Protein AF-A0A238YPR1-F1 (afdb_monomer_lite)

pLDDT: mean 79.95, std 18.44, range [33.5, 98.25]

Sequence (341 aa):
MYNPSQTYTRNIECIMKKVMHILPIILCILCIACKETTSKVIEKKESTRATALDSMDLAHSKSVWRAGDNITNAYVYDSLLYLDANIKKDHRIYGYAQPDTLSKRLFLLSVFTNDVQNNPFNLDLGAYYELEENTQLRIKYQNHNEHFVETIATDSLGEKTTLYFEKKWVDLEDQNNSLDDELREFGRIEKVEDGSYPFFIVTAKFISSKANVHFNLNIEAIPMNIEELNSLVGDYATIYYTSTLENNLQDLHVSGTSLFGTHTPAYDENWLQITGVLQGAATITSGDIPSTISIVSEDGTTLNFKLFIDEDTVKANGKTVNAFYNINAVNTITNIVPVAK

Radius of gyration: 36.43 Å; chains: 1; bounding box: 59×46×151 Å

Structure (mmCIF, N/CA/C/O backbone):
data_AF-A0A238YPR1-F1
#
_entry.id   AF-A0A238YPR1-F1
#
loop_
_atom_site.group_PDB
_atom_site.id
_atom_site.type_symbol
_atom_site.label_atom_id
_atom_site.label_alt_id
_atom_site.label_comp_id
_atom_site.label_asym_id
_atom_site.label_entity_id
_atom_site.label_seq_id
_atom_site.pdbx_PDB_ins_code
_atom_site.Cartn_x
_atom_site.Cartn_y
_atom_site.Cartn_z
_atom_site.occupancy
_atom_site.B_iso_or_equiv
_atom_site.auth_seq_id
_atom_site.auth_comp_id
_atom_site.auth_asym_id
_atom_site.auth_atom_id
_atom_site.pdbx_PDB_model_num
ATOM 1 N N . MET A 1 1 ? 21.760 -26.788 -116.135 1.00 40.03 1 MET A N 1
ATOM 2 C CA . MET A 1 1 ? 20.966 -26.519 -114.918 1.00 40.03 1 MET A CA 1
ATOM 3 C C . MET A 1 1 ? 21.897 -26.663 -113.728 1.00 40.03 1 MET A C 1
ATOM 5 O O . MET A 1 1 ? 22.320 -27.770 -113.438 1.00 40.03 1 MET A O 1
ATOM 9 N N . TYR A 1 2 ? 22.317 -25.541 -113.148 1.00 33.50 2 TYR A N 1
ATOM 10 C CA . TYR A 1 2 ? 23.316 -25.454 -112.079 1.00 33.50 2 TYR A CA 1
ATOM 11 C C . TYR A 1 2 ? 22.700 -24.579 -110.985 1.00 33.50 2 TYR A C 1
ATOM 13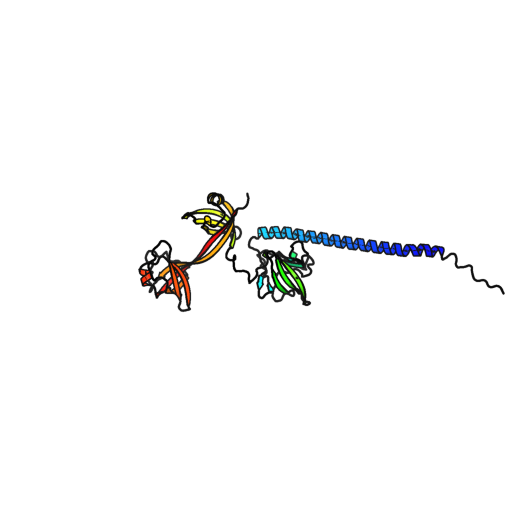 O O . TYR A 1 2 ? 22.208 -23.496 -111.295 1.00 33.50 2 TYR A O 1
ATOM 21 N N . ASN A 1 3 ? 22.635 -25.081 -109.754 1.00 41.00 3 ASN A N 1
ATOM 22 C CA . ASN A 1 3 ? 21.931 -24.442 -108.643 1.00 41.00 3 ASN A CA 1
ATOM 23 C C . ASN A 1 3 ? 22.939 -23.691 -107.750 1.00 41.00 3 ASN A C 1
ATOM 25 O O . ASN A 1 3 ? 23.813 -24.353 -107.187 1.00 41.00 3 ASN A O 1
ATOM 29 N N . PRO A 1 4 ? 22.869 -22.352 -107.604 1.00 45.69 4 PRO A N 1
ATOM 30 C CA . PRO A 1 4 ? 23.744 -21.611 -106.713 1.00 45.69 4 PRO A CA 1
ATOM 31 C C . PRO A 1 4 ? 22.958 -21.115 -105.495 1.00 45.69 4 PRO A C 1
ATOM 33 O O . PRO A 1 4 ? 22.329 -20.062 -105.524 1.00 45.69 4 PRO A O 1
ATOM 36 N N . SER A 1 5 ? 23.034 -21.840 -104.386 1.00 46.38 5 SER A N 1
ATOM 37 C CA . SER A 1 5 ? 22.690 -21.274 -103.082 1.00 46.38 5 SER A CA 1
ATOM 38 C C . SER A 1 5 ? 23.450 -22.018 -101.994 1.00 46.38 5 SER A C 1
ATOM 40 O O . SER A 1 5 ? 22.985 -23.062 -101.554 1.00 46.38 5 SER A O 1
ATOM 42 N N . GLN A 1 6 ? 24.623 -21.514 -101.596 1.00 47.75 6 GLN A N 1
ATOM 43 C CA . GLN A 1 6 ? 25.216 -21.733 -100.265 1.00 47.75 6 GLN A CA 1
ATOM 44 C C . GLN A 1 6 ? 26.591 -21.051 -100.164 1.00 47.75 6 GLN A C 1
ATOM 46 O O . GLN A 1 6 ? 27.623 -21.705 -100.206 1.00 47.75 6 GLN A O 1
ATOM 51 N N . THR A 1 7 ? 26.629 -19.726 -100.007 1.00 45.91 7 THR A N 1
ATOM 52 C CA . THR A 1 7 ? 27.862 -19.020 -99.586 1.00 45.91 7 THR A CA 1
ATOM 53 C C . THR A 1 7 ? 27.559 -17.667 -98.932 1.00 45.91 7 THR A C 1
ATOM 55 O O . THR A 1 7 ? 28.237 -16.677 -99.179 1.00 45.91 7 THR A O 1
ATOM 58 N N . TYR A 1 8 ? 26.543 -17.593 -98.063 1.00 46.56 8 TYR A N 1
ATOM 59 C CA . TYR A 1 8 ? 26.304 -16.370 -97.279 1.00 46.56 8 TYR A CA 1
ATOM 60 C C . TYR A 1 8 ? 25.793 -16.637 -95.857 1.00 46.56 8 TYR A C 1
ATOM 62 O O . TYR A 1 8 ? 24.909 -15.958 -95.358 1.00 46.56 8 TYR A O 1
ATOM 70 N N . THR A 1 9 ? 26.348 -17.638 -95.177 1.00 46.66 9 THR A N 1
ATOM 71 C CA . THR A 1 9 ? 25.986 -17.956 -93.780 1.00 46.66 9 THR A CA 1
ATOM 72 C C . THR A 1 9 ? 27.181 -18.494 -92.995 1.00 46.66 9 THR A C 1
ATOM 74 O O . THR A 1 9 ? 27.068 -19.452 -92.245 1.00 46.66 9 THR A O 1
ATOM 77 N N . ARG A 1 10 ? 28.372 -17.900 -93.161 1.00 45.78 10 ARG A N 1
ATOM 78 C CA . ARG A 1 10 ? 29.539 -18.274 -92.333 1.00 45.78 10 ARG A CA 1
ATOM 79 C C . ARG A 1 10 ? 30.247 -17.141 -91.596 1.00 45.78 10 ARG A C 1
ATOM 81 O O . ARG A 1 10 ? 31.144 -17.429 -90.817 1.00 45.78 10 ARG A O 1
ATOM 88 N N . ASN A 1 11 ? 29.807 -15.888 -91.747 1.00 47.53 11 ASN A N 1
ATOM 89 C CA . ASN A 1 11 ? 30.415 -14.750 -91.038 1.00 47.53 11 ASN A CA 1
ATOM 90 C C . ASN A 1 11 ? 29.531 -14.089 -89.965 1.00 47.53 11 ASN A C 1
ATOM 92 O O . ASN A 1 11 ? 30.044 -13.291 -89.189 1.00 47.53 11 ASN A O 1
ATOM 96 N N . ILE A 1 12 ? 28.247 -14.448 -89.839 1.00 47.47 12 ILE A N 1
ATOM 97 C CA . ILE A 1 12 ? 27.377 -13.917 -88.764 1.00 47.47 12 ILE A CA 1
ATOM 98 C C . ILE A 1 12 ? 27.426 -14.804 -87.502 1.00 47.47 12 ILE A C 1
ATOM 100 O O . ILE A 1 12 ? 27.311 -14.307 -86.381 1.00 47.47 12 ILE A O 1
ATOM 104 N N . GLU A 1 13 ? 27.732 -16.098 -87.642 1.00 42.66 13 GLU A N 1
ATOM 105 C CA . GLU A 1 13 ? 27.811 -17.028 -86.502 1.00 42.66 13 GLU A CA 1
ATOM 106 C C . GLU A 1 13 ? 29.020 -16.803 -85.577 1.00 42.66 13 GLU A C 1
ATOM 108 O O . GLU A 1 13 ? 28.998 -17.236 -84.424 1.00 42.66 13 GLU A O 1
ATOM 113 N N . CYS A 1 14 ? 30.061 -16.095 -86.029 1.00 45.41 14 CYS A N 1
ATOM 114 C CA . CYS A 1 14 ? 31.253 -15.845 -85.210 1.00 45.41 14 CYS A CA 1
ATOM 115 C C . CYS A 1 14 ? 31.094 -14.626 -84.277 1.00 45.41 14 CYS A C 1
ATOM 117 O O . CYS A 1 14 ? 31.658 -14.600 -83.183 1.00 45.41 14 CYS A O 1
ATOM 119 N N . ILE A 1 15 ? 30.272 -13.638 -84.655 1.00 47.00 15 ILE A N 1
ATOM 120 C CA . ILE A 1 15 ? 30.056 -12.420 -83.854 1.00 47.00 15 ILE A CA 1
ATOM 121 C C . ILE A 1 15 ? 28.902 -12.613 -82.855 1.00 47.00 15 ILE A C 1
ATOM 123 O O . ILE A 1 15 ? 29.007 -12.183 -81.705 1.00 47.00 15 ILE A O 1
ATOM 127 N N . MET A 1 16 ? 27.851 -13.360 -83.214 1.00 42.88 16 MET A N 1
ATOM 128 C CA . MET A 1 16 ? 26.736 -13.634 -82.293 1.00 42.88 16 MET A CA 1
ATOM 129 C C . MET A 1 16 ? 27.094 -14.583 -81.139 1.00 42.88 16 MET A C 1
ATOM 131 O O . MET A 1 16 ? 26.536 -14.438 -80.054 1.00 42.88 16 MET A O 1
ATOM 135 N N . LYS A 1 17 ? 28.065 -15.495 -81.294 1.00 44.97 17 LYS A N 1
ATOM 136 C CA . LYS A 1 17 ? 28.494 -16.376 -80.187 1.00 44.97 17 LYS A CA 1
ATOM 137 C C . LYS A 1 17 ? 29.297 -15.666 -79.094 1.00 44.97 17 LYS A C 1
ATOM 139 O O . LYS A 1 17 ? 29.279 -16.119 -77.955 1.00 44.97 17 LYS A O 1
ATOM 144 N N . LYS A 1 18 ? 29.954 -14.540 -79.395 1.00 47.09 18 LYS A N 1
ATOM 145 C CA . LYS A 1 18 ? 30.633 -13.733 -78.365 1.00 47.09 18 LYS A CA 1
ATOM 146 C C . LYS A 1 18 ? 29.679 -12.790 -77.632 1.00 47.09 18 LYS A C 1
ATOM 148 O O . LYS A 1 18 ? 29.832 -12.614 -76.432 1.00 47.09 18 LYS A O 1
ATOM 153 N N . VAL A 1 19 ? 28.655 -12.253 -78.296 1.00 46.66 19 VAL A N 1
ATOM 154 C CA . VAL A 1 19 ? 27.666 -11.368 -77.645 1.00 46.66 19 VAL A CA 1
ATOM 155 C C . VAL A 1 19 ? 26.656 -12.164 -76.798 1.00 46.66 19 VAL A C 1
ATOM 157 O O . VAL A 1 19 ? 26.247 -11.709 -75.731 1.00 46.66 19 VAL A O 1
ATOM 160 N N . MET A 1 20 ? 26.334 -13.402 -77.190 1.00 43.31 20 MET A N 1
ATOM 161 C CA . MET A 1 20 ? 25.364 -14.260 -76.489 1.00 43.31 20 MET A CA 1
ATOM 162 C C . MET A 1 20 ? 25.917 -14.967 -75.234 1.00 43.31 20 MET A C 1
ATOM 164 O O . MET A 1 20 ? 25.163 -15.594 -74.494 1.00 43.31 20 MET A O 1
ATOM 168 N N . HIS A 1 21 ? 27.217 -14.844 -74.951 1.00 47.12 21 HIS A N 1
ATOM 169 C CA . HIS A 1 21 ? 27.814 -15.272 -73.676 1.00 47.12 21 HIS A CA 1
ATOM 170 C C . HIS A 1 21 ? 28.101 -14.114 -72.717 1.00 47.12 21 HIS A C 1
ATOM 172 O O . HIS A 1 21 ? 28.341 -14.354 -71.540 1.00 47.12 21 HIS A O 1
ATOM 178 N N . ILE A 1 22 ? 28.015 -12.864 -73.178 1.00 50.03 22 ILE A N 1
ATOM 179 C CA . ILE A 1 22 ? 28.231 -11.684 -72.329 1.00 50.03 22 ILE A CA 1
ATOM 180 C C . ILE A 1 22 ? 26.903 -11.201 -71.716 1.00 50.03 22 ILE A C 1
ATOM 182 O O . ILE A 1 22 ? 26.888 -10.727 -70.584 1.00 50.03 22 ILE A O 1
ATOM 186 N N . LEU A 1 23 ? 25.771 -11.403 -72.401 1.00 46.34 23 LEU A N 1
ATOM 187 C CA . LEU A 1 23 ? 24.439 -11.021 -71.912 1.00 46.34 23 LEU A CA 1
ATOM 188 C C . LEU A 1 23 ? 24.012 -11.690 -70.580 1.00 46.34 23 LEU A C 1
ATOM 190 O O . LEU A 1 23 ? 23.532 -10.967 -69.707 1.00 46.34 23 LEU A O 1
ATOM 194 N N . PRO A 1 24 ? 24.208 -13.009 -70.348 1.00 50.16 24 PRO A N 1
ATOM 195 C CA . PRO A 1 24 ? 23.881 -13.614 -69.052 1.00 50.16 24 PRO A CA 1
ATOM 196 C C . PRO A 1 24 ? 24.861 -13.196 -67.945 1.00 50.16 24 PRO A C 1
ATOM 198 O O . PRO A 1 24 ? 24.468 -13.102 -66.788 1.00 50.16 24 PRO A O 1
ATOM 201 N N . ILE A 1 25 ? 26.112 -12.870 -68.289 1.00 52.72 25 ILE A N 1
ATOM 202 C CA . ILE A 1 25 ? 27.120 -12.413 -67.321 1.00 52.72 25 ILE A CA 1
ATOM 203 C C . ILE A 1 25 ? 26.816 -10.978 -66.865 1.00 52.72 25 ILE A C 1
ATOM 205 O O . ILE A 1 25 ? 26.863 -10.697 -65.671 1.00 52.72 25 ILE A O 1
ATOM 209 N N . ILE A 1 26 ? 26.416 -10.084 -67.776 1.00 53.06 26 ILE A N 1
ATOM 210 C CA . ILE A 1 26 ? 25.998 -8.713 -67.433 1.00 53.06 26 ILE A CA 1
ATOM 211 C C . ILE A 1 26 ? 24.691 -8.714 -66.619 1.00 53.06 26 ILE A C 1
ATOM 213 O O . ILE A 1 26 ? 24.580 -7.954 -65.658 1.00 53.06 26 ILE A O 1
ATOM 217 N N . LEU A 1 27 ? 23.734 -9.599 -66.932 1.00 47.38 27 LEU A N 1
ATOM 218 C CA . LEU A 1 27 ? 22.493 -9.740 -66.157 1.00 47.38 27 LEU A CA 1
ATOM 219 C C . LEU A 1 27 ? 22.760 -10.289 -64.741 1.00 47.38 27 LEU A C 1
ATOM 221 O O . LEU A 1 27 ? 22.193 -9.785 -63.775 1.00 47.38 27 LEU A O 1
ATOM 225 N N . CYS A 1 28 ? 23.681 -11.248 -64.587 1.00 47.38 28 CYS A N 1
ATOM 226 C CA . CYS A 1 28 ? 24.106 -11.736 -63.272 1.00 47.38 28 CYS A CA 1
ATOM 227 C C . CYS A 1 28 ? 24.835 -10.659 -62.451 1.00 47.38 28 CYS A C 1
ATOM 229 O O . CYS A 1 28 ? 24.562 -10.535 -61.260 1.00 47.38 28 CYS A O 1
ATOM 231 N N . ILE A 1 29 ? 25.699 -9.840 -63.062 1.00 51.66 29 ILE A N 1
ATOM 232 C CA . ILE A 1 29 ? 26.395 -8.745 -62.360 1.00 51.66 29 ILE A CA 1
ATOM 233 C C . ILE A 1 29 ? 25.405 -7.650 -61.915 1.00 51.66 29 ILE A C 1
ATOM 235 O O . ILE A 1 29 ? 25.514 -7.150 -60.796 1.00 51.66 29 ILE A O 1
ATOM 239 N N . LEU A 1 30 ? 24.386 -7.331 -62.725 1.00 46.06 30 LEU A N 1
ATOM 240 C CA . LEU A 1 30 ? 23.312 -6.396 -62.350 1.00 46.06 30 LEU A CA 1
ATOM 241 C C . LEU A 1 30 ? 22.429 -6.936 -61.211 1.00 46.06 30 LEU A C 1
ATOM 243 O O . LEU A 1 30 ? 22.082 -6.181 -60.304 1.00 46.06 30 LEU A O 1
ATOM 247 N N . CYS A 1 31 ? 22.112 -8.235 -61.198 1.00 44.88 31 CYS A N 1
ATOM 248 C CA . CYS A 1 31 ? 21.351 -8.851 -60.105 1.00 44.88 31 CYS A CA 1
ATOM 249 C C . CYS A 1 31 ? 22.149 -8.944 -58.792 1.00 44.88 31 CYS A C 1
ATOM 251 O O . CYS A 1 31 ? 21.559 -8.797 -57.722 1.00 44.88 31 CYS A O 1
ATOM 253 N N . ILE A 1 32 ? 23.472 -9.145 -58.849 1.00 48.81 32 ILE A N 1
ATOM 254 C CA . ILE A 1 32 ? 24.345 -9.170 -57.660 1.00 48.81 32 ILE A CA 1
ATOM 255 C C . ILE A 1 32 ? 24.516 -7.753 -57.085 1.00 48.81 32 ILE A C 1
ATOM 257 O O . ILE A 1 32 ? 24.355 -7.566 -55.881 1.00 48.81 32 ILE A O 1
ATOM 261 N N . ALA A 1 33 ? 24.723 -6.735 -57.931 1.00 49.19 33 ALA A N 1
ATOM 262 C CA . ALA A 1 33 ? 24.838 -5.340 -57.491 1.00 49.19 33 ALA A CA 1
ATOM 263 C C . ALA A 1 33 ? 23.533 -4.793 -56.874 1.00 49.19 33 ALA A C 1
ATOM 265 O O . ALA A 1 33 ? 23.573 -4.031 -55.904 1.00 49.19 33 ALA A O 1
ATOM 266 N N . CYS A 1 34 ? 22.369 -5.215 -57.384 1.00 39.72 34 CYS A N 1
ATOM 267 C CA . CYS A 1 34 ? 21.075 -4.876 -56.786 1.00 39.72 34 CYS A CA 1
ATOM 268 C C . CYS A 1 34 ? 20.895 -5.557 -55.416 1.00 39.72 34 CYS A C 1
ATOM 270 O O . CYS A 1 34 ? 20.520 -4.891 -54.456 1.00 39.72 34 CYS A O 1
ATOM 272 N N . LYS A 1 35 ? 21.262 -6.843 -55.282 1.00 45.31 35 LYS A N 1
ATOM 273 C CA . LYS A 1 35 ? 21.192 -7.576 -54.004 1.00 45.31 35 LYS A CA 1
ATOM 274 C C . LYS A 1 35 ? 22.118 -7.001 -52.933 1.00 45.31 35 LYS A C 1
ATOM 276 O O . LYS A 1 35 ? 21.683 -6.830 -51.801 1.00 45.31 35 LYS A O 1
ATOM 281 N N . GLU A 1 36 ? 23.359 -6.661 -53.277 1.00 48.25 36 GLU A N 1
ATOM 282 C CA . GLU A 1 36 ? 24.300 -6.071 -52.316 1.00 48.25 36 GLU A CA 1
ATOM 283 C C . GLU A 1 36 ? 23.857 -4.687 -51.840 1.00 48.25 36 GLU A C 1
ATOM 285 O O . GLU A 1 36 ? 24.036 -4.352 -50.671 1.00 48.25 36 GLU A O 1
ATOM 290 N N . THR A 1 37 ? 23.251 -3.889 -52.722 1.00 45.41 37 THR A N 1
ATOM 291 C CA . THR A 1 37 ? 22.741 -2.564 -52.349 1.00 45.41 37 THR A CA 1
ATOM 292 C C . THR A 1 37 ? 21.512 -2.693 -51.446 1.00 45.41 37 THR A C 1
ATOM 294 O O . THR A 1 37 ? 21.417 -1.987 -50.446 1.00 45.41 37 THR A O 1
ATOM 297 N N . THR A 1 38 ? 20.607 -3.637 -51.724 1.00 46.69 38 THR A N 1
ATOM 298 C CA . THR A 1 38 ? 19.437 -3.899 -50.873 1.00 46.69 38 THR A CA 1
ATOM 299 C C . THR A 1 38 ? 19.829 -4.507 -49.522 1.00 46.69 38 THR A C 1
ATOM 301 O O . THR A 1 38 ? 19.342 -4.032 -48.501 1.00 46.69 38 THR A O 1
ATOM 304 N N . SER A 1 39 ? 20.759 -5.469 -49.476 1.00 46.28 39 SER A N 1
ATOM 305 C CA . SER A 1 39 ? 21.261 -6.043 -48.216 1.00 46.28 39 SER A CA 1
ATOM 306 C C . SER A 1 39 ? 22.002 -5.015 -47.364 1.00 46.28 39 SER A C 1
ATOM 308 O O . SER A 1 39 ? 21.696 -4.902 -46.186 1.00 46.28 39 SER A O 1
ATOM 310 N N . LYS A 1 40 ? 22.882 -4.185 -47.943 1.00 44.94 40 LYS A N 1
ATOM 311 C CA . LYS A 1 40 ? 23.581 -3.127 -47.186 1.00 44.94 40 LYS A CA 1
ATOM 312 C C . LYS A 1 40 ? 22.630 -2.054 -46.655 1.00 44.94 40 LYS A C 1
ATOM 314 O O . LYS A 1 40 ? 22.876 -1.490 -45.593 1.00 44.94 40 LYS A O 1
ATOM 319 N N . VAL A 1 41 ? 21.546 -1.750 -47.374 1.00 50.44 41 VAL A N 1
ATOM 320 C CA . VAL A 1 41 ? 20.516 -0.804 -46.909 1.00 50.44 41 VAL A CA 1
ATOM 321 C C . VAL A 1 41 ? 19.661 -1.416 -45.797 1.00 50.44 41 VAL A C 1
ATOM 323 O O . VAL A 1 41 ? 19.364 -0.717 -44.831 1.00 50.44 41 VAL A O 1
ATOM 326 N N . ILE A 1 42 ? 19.305 -2.702 -45.893 1.00 51.31 42 ILE A N 1
ATOM 327 C CA . ILE A 1 42 ? 18.572 -3.425 -44.842 1.00 51.31 42 ILE A CA 1
ATOM 328 C C . ILE A 1 42 ? 19.441 -3.572 -43.589 1.00 51.31 42 ILE A C 1
ATOM 330 O O . ILE A 1 42 ? 19.007 -3.148 -42.525 1.00 51.31 42 ILE A O 1
ATOM 334 N N . GLU A 1 43 ? 20.688 -4.031 -43.718 1.00 47.88 43 GLU A N 1
ATOM 335 C CA . GLU A 1 43 ? 21.640 -4.155 -42.604 1.00 47.88 43 GLU A CA 1
ATOM 336 C C . GLU A 1 43 ? 21.915 -2.803 -41.939 1.00 47.88 43 GLU A C 1
ATOM 338 O O . GLU A 1 43 ? 21.918 -2.699 -40.715 1.00 47.88 43 GLU A O 1
ATOM 343 N N . LYS A 1 44 ? 22.080 -1.726 -42.720 1.00 42.81 44 LYS A N 1
ATOM 344 C CA . LYS A 1 44 ? 22.261 -0.377 -42.166 1.00 42.81 44 LYS A CA 1
ATOM 345 C C . LYS A 1 44 ? 21.004 0.119 -41.450 1.00 42.81 44 LYS A C 1
ATOM 347 O O . LYS A 1 44 ? 21.120 0.777 -40.418 1.00 42.81 44 LYS A O 1
ATOM 352 N N . LYS A 1 45 ? 19.809 -0.183 -41.966 1.00 47.12 45 LYS A N 1
ATOM 353 C CA . LYS A 1 45 ? 18.529 0.195 -41.347 1.00 47.12 45 LYS A CA 1
ATOM 354 C C . LYS A 1 45 ? 18.260 -0.608 -40.069 1.00 47.12 45 LYS A C 1
ATOM 356 O O . LYS A 1 45 ? 17.844 -0.014 -39.081 1.00 47.12 45 LYS A O 1
ATOM 361 N N . GLU A 1 46 ? 18.549 -1.907 -40.058 1.00 51.84 46 GLU A N 1
ATOM 362 C CA . GLU A 1 46 ? 18.454 -2.773 -38.874 1.00 51.84 46 GLU A CA 1
ATOM 363 C C . GLU A 1 46 ? 19.497 -2.416 -37.814 1.00 51.84 46 GLU A C 1
ATOM 365 O O . GLU A 1 46 ? 19.148 -2.295 -36.646 1.00 51.84 46 GLU A O 1
ATOM 370 N N . SER A 1 47 ? 20.741 -2.139 -38.212 1.00 46.09 47 SER A N 1
ATOM 371 C CA . SER A 1 47 ? 21.796 -1.676 -37.305 1.00 46.09 47 SER A CA 1
ATOM 372 C C . SER A 1 47 ? 21.454 -0.320 -36.680 1.00 46.09 47 SER A C 1
ATOM 374 O O . SER A 1 47 ? 21.564 -0.167 -35.468 1.00 46.09 47 SER A O 1
ATOM 376 N N . THR A 1 48 ? 20.950 0.636 -37.470 1.00 54.72 48 THR A N 1
ATOM 377 C CA . THR A 1 48 ? 20.509 1.946 -36.950 1.00 54.72 48 THR A CA 1
ATOM 378 C C . THR A 1 48 ? 19.301 1.796 -36.010 1.00 54.72 48 THR A C 1
ATOM 380 O O . THR A 1 48 ? 19.211 2.483 -34.993 1.00 54.72 48 THR A O 1
ATOM 383 N N . ARG A 1 49 ? 18.384 0.865 -36.312 1.00 55.16 49 ARG A N 1
ATOM 384 C CA . ARG A 1 49 ? 17.218 0.541 -35.473 1.00 55.16 49 ARG A CA 1
ATOM 385 C C . ARG A 1 49 ? 17.621 -0.092 -34.142 1.00 55.16 49 ARG A C 1
ATOM 387 O O . ARG A 1 49 ? 17.112 0.345 -33.115 1.00 55.16 49 ARG A O 1
ATOM 394 N N . ALA A 1 50 ? 18.532 -1.066 -34.160 1.00 56.97 50 ALA A N 1
ATOM 395 C CA . ALA A 1 50 ? 19.086 -1.672 -32.953 1.00 56.97 50 ALA A CA 1
ATOM 396 C C . ALA A 1 50 ? 19.712 -0.590 -32.064 1.00 56.97 50 ALA A C 1
ATOM 398 O O . ALA A 1 50 ? 19.282 -0.408 -30.933 1.00 56.97 50 ALA A O 1
ATOM 399 N N . THR A 1 51 ? 20.561 0.277 -32.631 1.00 60.03 51 THR A N 1
ATOM 400 C CA . THR A 1 51 ? 21.183 1.368 -31.863 1.00 60.03 51 THR A CA 1
ATOM 401 C C . THR A 1 51 ? 20.193 2.395 -31.299 1.00 60.03 51 THR A C 1
ATOM 403 O O . THR A 1 51 ? 20.470 3.007 -30.267 1.00 60.03 51 THR A O 1
ATOM 406 N N . ALA A 1 52 ? 19.042 2.607 -31.948 1.00 63.44 52 ALA A N 1
ATOM 407 C CA . ALA A 1 52 ? 18.002 3.511 -31.458 1.00 63.44 52 ALA A CA 1
ATOM 408 C C . ALA A 1 52 ? 17.219 2.897 -30.284 1.00 63.44 52 ALA A C 1
ATOM 410 O O . ALA A 1 52 ? 17.011 3.580 -29.283 1.00 63.44 52 ALA A O 1
ATOM 411 N N . LEU A 1 53 ? 16.849 1.615 -30.375 1.00 63.16 53 LEU A N 1
ATOM 412 C CA . LEU A 1 53 ? 16.212 0.876 -29.278 1.00 63.16 53 LEU A CA 1
ATOM 413 C C . LEU A 1 53 ? 17.161 0.716 -28.081 1.00 63.16 53 LEU A C 1
ATOM 415 O O . LEU A 1 53 ? 16.752 0.956 -26.951 1.00 63.16 53 LEU A O 1
ATOM 419 N N . ASP A 1 54 ? 18.444 0.451 -28.325 1.00 63.78 54 ASP A N 1
ATOM 420 C CA . ASP A 1 54 ? 19.464 0.381 -27.272 1.00 63.78 54 ASP A CA 1
ATOM 421 C C . ASP A 1 54 ? 19.642 1.740 -26.567 1.00 63.78 54 ASP A C 1
ATOM 423 O O . ASP A 1 54 ? 19.792 1.832 -25.346 1.00 63.78 54 ASP A O 1
ATOM 427 N N . SER A 1 55 ? 19.579 2.837 -27.332 1.00 62.28 55 SER A N 1
ATOM 428 C CA . SER A 1 55 ? 19.620 4.197 -26.779 1.00 62.28 55 SER A CA 1
ATOM 429 C C . SER A 1 55 ? 18.379 4.510 -25.940 1.00 62.28 55 SER A C 1
ATOM 431 O O . SER A 1 55 ? 18.486 5.207 -24.927 1.00 62.28 55 SER A O 1
ATOM 433 N N . MET A 1 56 ? 17.214 3.979 -26.321 1.00 65.69 56 MET A N 1
ATOM 434 C CA . MET A 1 56 ? 16.007 4.064 -25.504 1.00 65.69 56 MET A CA 1
ATOM 435 C C . MET A 1 56 ? 16.095 3.216 -24.255 1.00 65.69 56 MET A C 1
ATOM 437 O O . MET A 1 56 ? 15.642 3.680 -23.225 1.00 65.69 56 MET A O 1
ATOM 441 N N . ASP A 1 57 ? 16.675 2.023 -24.297 1.00 63.38 57 ASP A N 1
ATOM 442 C CA . ASP A 1 57 ? 16.844 1.204 -23.096 1.00 63.38 57 ASP A CA 1
ATOM 443 C C . ASP A 1 57 ? 17.757 1.903 -22.094 1.00 63.38 57 ASP A C 1
ATOM 445 O O . ASP A 1 57 ? 17.500 1.909 -20.888 1.00 63.38 57 ASP A O 1
ATOM 449 N N . LEU A 1 58 ? 18.784 2.597 -22.587 1.00 59.06 58 LEU A N 1
ATOM 450 C CA . LEU A 1 58 ? 19.630 3.446 -21.759 1.00 59.06 58 LEU A CA 1
ATOM 451 C C . LEU A 1 58 ? 18.868 4.664 -21.213 1.00 59.06 58 LEU A C 1
ATOM 453 O O . LEU A 1 58 ? 19.072 5.054 -20.063 1.00 59.06 58 LEU A O 1
ATOM 457 N N . ALA A 1 59 ? 18.006 5.289 -22.016 1.00 61.50 59 ALA A N 1
ATOM 458 C CA . ALA A 1 59 ? 17.167 6.396 -21.563 1.00 61.50 59 ALA A CA 1
ATOM 459 C C . ALA A 1 59 ? 16.121 5.925 -20.544 1.00 61.50 59 ALA A C 1
ATOM 461 O O . ALA A 1 59 ? 15.953 6.563 -19.513 1.00 61.50 59 ALA A O 1
ATOM 462 N N . HIS A 1 60 ? 15.486 4.786 -20.797 1.00 62.41 60 HIS A N 1
ATOM 463 C CA . HIS A 1 60 ? 14.459 4.150 -19.991 1.00 62.41 60 HIS A CA 1
ATOM 464 C C . HIS A 1 60 ? 15.021 3.675 -18.660 1.00 62.41 60 HIS A C 1
ATOM 466 O O . HIS A 1 60 ? 14.509 4.087 -17.632 1.00 62.41 60 HIS A O 1
ATOM 472 N N . SER A 1 61 ? 16.122 2.921 -18.648 1.00 59.62 61 SER A N 1
ATOM 473 C CA . SER A 1 61 ? 16.794 2.506 -17.407 1.00 59.62 61 SER A CA 1
ATOM 474 C C . SER A 1 61 ? 17.188 3.706 -16.543 1.00 59.62 61 SER A C 1
ATOM 476 O O . SER A 1 61 ? 16.960 3.698 -15.336 1.00 59.62 61 SER A O 1
ATOM 478 N N . LYS A 1 62 ? 17.690 4.791 -17.151 1.00 56.38 62 LYS A N 1
ATOM 479 C CA . LYS A 1 62 ? 17.974 6.054 -16.447 1.00 56.38 62 LYS A CA 1
ATOM 480 C C . LYS A 1 62 ? 16.716 6.780 -15.975 1.00 56.38 62 LYS A C 1
ATOM 482 O O . LYS A 1 62 ? 16.789 7.508 -14.989 1.00 56.38 62 LYS A O 1
ATOM 487 N N . SER A 1 63 ? 15.608 6.655 -16.696 1.00 53.47 63 SER A N 1
ATOM 488 C CA . SER A 1 63 ? 14.350 7.335 -16.392 1.00 53.47 63 SER A CA 1
ATOM 489 C C . SER A 1 63 ? 13.580 6.610 -15.291 1.00 53.47 63 SER A C 1
ATOM 491 O O . SER A 1 63 ? 13.232 7.238 -14.303 1.00 53.47 63 SER A O 1
ATOM 493 N N . VAL A 1 64 ? 13.480 5.281 -15.362 1.00 52.09 64 VAL A N 1
ATOM 494 C CA . VAL A 1 64 ? 12.956 4.398 -14.305 1.00 52.09 64 VAL A CA 1
ATOM 495 C C . VAL A 1 64 ? 13.762 4.558 -13.017 1.00 52.09 64 VAL A C 1
ATOM 497 O O . VAL A 1 64 ? 13.186 4.762 -11.955 1.00 52.09 64 VAL A O 1
ATOM 500 N N . TRP A 1 65 ? 15.098 4.586 -13.108 1.00 43.66 65 TRP A N 1
ATOM 501 C CA . TRP A 1 65 ? 15.968 4.872 -11.961 1.00 43.66 65 TRP A CA 1
ATOM 502 C C . TRP A 1 65 ? 15.684 6.234 -11.304 1.00 43.66 65 TRP A C 1
ATOM 504 O O . TRP A 1 65 ? 15.788 6.368 -10.089 1.00 43.66 65 TRP A O 1
ATOM 514 N N . ARG A 1 66 ? 15.331 7.261 -12.091 1.00 43.44 66 ARG A N 1
ATOM 515 C CA . ARG A 1 66 ? 14.995 8.604 -11.581 1.00 43.44 66 ARG A CA 1
ATOM 516 C C . ARG A 1 66 ? 13.549 8.725 -11.105 1.00 43.44 66 ARG A C 1
ATOM 518 O O . ARG A 1 66 ? 13.286 9.555 -10.241 1.00 43.44 66 ARG A O 1
ATOM 525 N N . ALA A 1 67 ? 12.634 7.961 -11.696 1.00 43.69 67 ALA A N 1
ATOM 526 C CA . ALA A 1 67 ? 11.207 8.001 -11.409 1.00 43.69 67 ALA A CA 1
ATOM 527 C C . ALA A 1 67 ? 10.856 7.272 -10.104 1.00 43.69 67 ALA A C 1
ATOM 529 O O . ALA A 1 67 ? 9.912 7.687 -9.431 1.00 43.69 67 ALA A O 1
ATOM 530 N N . GLY A 1 68 ? 11.619 6.239 -9.719 1.00 57.38 68 GLY A N 1
ATOM 531 C CA . GLY A 1 68 ? 11.302 5.424 -8.542 1.00 57.38 68 GLY A CA 1
ATOM 532 C C . GLY A 1 68 ? 9.893 4.840 -8.666 1.00 57.38 68 GLY A C 1
ATOM 533 O O . GLY A 1 68 ? 9.561 4.270 -9.702 1.00 57.38 68 GLY A O 1
ATOM 534 N N . ASP A 1 69 ? 9.045 5.072 -7.664 1.00 50.53 69 ASP A N 1
ATOM 535 C CA . ASP A 1 69 ? 7.656 4.580 -7.625 1.00 50.53 69 ASP A CA 1
ATOM 536 C C . ASP A 1 69 ? 6.674 5.427 -8.464 1.00 50.53 69 ASP A C 1
ATOM 538 O O . ASP A 1 69 ? 5.486 5.122 -8.564 1.00 50.53 69 ASP A O 1
ATOM 542 N N . ASN A 1 70 ? 7.148 6.492 -9.126 1.00 62.97 70 ASN A N 1
ATOM 543 C CA . ASN A 1 70 ? 6.353 7.251 -10.099 1.00 62.97 70 ASN A CA 1
ATOM 544 C C . ASN A 1 70 ? 6.353 6.578 -11.477 1.00 62.97 70 ASN A C 1
ATOM 546 O O . ASN A 1 70 ? 6.528 7.247 -12.498 1.00 62.97 70 ASN A O 1
ATOM 550 N N . ILE A 1 71 ? 6.153 5.261 -11.501 1.00 76.38 71 ILE A N 1
ATOM 551 C CA . ILE A 1 71 ? 5.945 4.479 -12.717 1.00 76.38 71 ILE A CA 1
ATOM 552 C C . ILE A 1 71 ? 4.477 4.072 -12.855 1.00 76.38 71 ILE A C 1
ATOM 554 O O . ILE A 1 71 ? 3.751 3.970 -11.866 1.00 76.38 71 ILE A O 1
ATOM 558 N N . THR A 1 72 ? 4.011 3.918 -14.091 1.00 79.12 72 THR A N 1
ATOM 559 C CA . THR A 1 72 ? 2.682 3.351 -14.379 1.00 79.12 72 THR A CA 1
ATOM 560 C C . THR A 1 72 ? 2.861 1.917 -14.848 1.00 79.12 72 THR A C 1
ATOM 562 O O . THR A 1 72 ? 3.560 1.691 -15.836 1.00 79.12 72 THR A O 1
ATOM 565 N N . ASN A 1 73 ? 2.229 0.974 -14.155 1.00 86.50 73 ASN A N 1
ATOM 566 C CA . ASN A 1 73 ? 2.121 -0.408 -14.602 1.00 86.50 73 ASN A CA 1
ATOM 567 C C . ASN A 1 73 ? 0.854 -0.586 -15.441 1.00 86.50 73 ASN A C 1
ATOM 569 O O . ASN A 1 73 ? -0.126 0.145 -15.279 1.00 86.50 73 ASN A O 1
ATOM 573 N N . ALA A 1 74 ? 0.887 -1.555 -16.351 1.00 88.50 74 ALA A N 1
ATOM 574 C CA . ALA A 1 74 ? -0.336 -2.075 -16.943 1.00 88.50 74 ALA A CA 1
ATOM 575 C C . ALA A 1 74 ? -1.028 -2.988 -15.923 1.00 88.50 74 ALA A C 1
ATOM 577 O O . ALA A 1 74 ? -0.366 -3.540 -15.050 1.00 88.50 74 ALA A O 1
ATOM 578 N N . TYR A 1 75 ? -2.332 -3.195 -16.052 1.00 88.44 75 TYR A N 1
ATOM 579 C CA . TYR A 1 75 ? -3.081 -4.102 -15.186 1.00 88.44 75 TYR A CA 1
ATOM 580 C C . TYR A 1 75 ? -3.987 -5.013 -16.007 1.00 88.44 75 TYR A C 1
ATOM 582 O O . TYR A 1 75 ? -4.403 -4.666 -17.111 1.00 88.44 75 TYR A O 1
ATOM 590 N N . VAL A 1 76 ? -4.271 -6.207 -15.493 1.00 86.50 76 VAL A N 1
ATOM 591 C CA . VAL A 1 76 ? -5.234 -7.128 -16.106 1.00 86.50 76 VAL A CA 1
ATOM 592 C C . VAL A 1 76 ? -6.576 -6.983 -15.403 1.00 86.50 76 VAL A C 1
ATOM 594 O O . VAL A 1 76 ? -6.637 -7.229 -14.209 1.00 86.50 76 VAL A O 1
ATOM 597 N N . TYR A 1 77 ? -7.623 -6.635 -16.154 1.00 82.19 77 TYR A N 1
ATOM 598 C CA . TYR A 1 77 ? -9.017 -6.587 -15.701 1.00 82.19 77 TYR A CA 1
ATOM 599 C C . TYR A 1 77 ? -9.897 -7.420 -16.640 1.00 82.19 77 TYR A C 1
ATOM 601 O O . TYR A 1 77 ? -9.776 -7.301 -17.858 1.00 82.19 77 TYR A O 1
ATOM 609 N N . ASP A 1 78 ? -10.750 -8.310 -16.128 1.00 83.25 78 ASP A N 1
ATOM 610 C CA . ASP A 1 78 ? -11.603 -9.194 -16.960 1.00 83.25 78 ASP A CA 1
ATOM 611 C C . ASP A 1 78 ? -10.818 -9.912 -18.093 1.00 83.25 78 ASP A C 1
ATOM 613 O O . ASP A 1 78 ? -11.202 -9.971 -19.264 1.00 83.25 78 ASP A O 1
ATOM 617 N N . SER A 1 79 ? -9.636 -10.439 -17.749 1.00 85.94 79 SER A N 1
ATOM 618 C CA . SER A 1 79 ? -8.674 -11.068 -18.676 1.00 85.94 79 SER A CA 1
ATOM 619 C C . SER A 1 79 ? -8.103 -10.169 -19.784 1.00 85.94 79 SER A C 1
ATOM 621 O O . SER A 1 79 ? -7.394 -10.679 -20.656 1.00 85.94 79 SER A O 1
ATOM 623 N N . LEU A 1 80 ? -8.382 -8.868 -19.799 1.00 87.19 80 LEU A N 1
ATOM 624 C CA . LEU A 1 80 ? -7.832 -7.910 -20.757 1.00 87.19 80 LEU A CA 1
ATOM 625 C C . LEU A 1 80 ? -6.770 -7.041 -20.085 1.00 87.19 80 LEU A C 1
ATOM 627 O O . LEU A 1 80 ? -6.894 -6.682 -18.921 1.00 87.19 80 LEU A O 1
ATOM 631 N N . LEU A 1 81 ? -5.705 -6.733 -20.821 1.00 88.38 81 LEU A N 1
ATOM 632 C CA . LEU A 1 81 ? -4.653 -5.834 -20.366 1.00 88.38 81 LEU A CA 1
ATOM 633 C C . LEU A 1 81 ? -5.065 -4.383 -20.639 1.00 88.38 81 LEU A C 1
ATOM 635 O O . LEU A 1 81 ? -5.346 -4.029 -21.786 1.00 88.38 81 LEU A O 1
ATOM 639 N N . TYR A 1 82 ? -5.021 -3.560 -19.601 1.00 86.62 82 TYR A N 1
ATOM 640 C CA . TYR A 1 82 ? -5.287 -2.128 -19.628 1.00 86.62 82 TYR A CA 1
ATOM 641 C C . TYR A 1 82 ? -4.062 -1.350 -19.160 1.00 86.62 82 TYR A C 1
ATOM 643 O O . TYR A 1 82 ? -3.203 -1.863 -18.440 1.00 86.62 82 TYR A O 1
ATOM 651 N N . LEU A 1 83 ? -3.983 -0.092 -19.574 1.00 84.81 83 LEU A N 1
ATOM 652 C CA . LEU A 1 83 ? -3.062 0.875 -18.995 1.00 84.81 83 LEU A CA 1
ATOM 653 C C . LEU A 1 83 ? -3.690 2.254 -19.116 1.00 84.81 83 LEU A C 1
ATOM 655 O O . LEU A 1 83 ? -3.911 2.712 -20.235 1.00 84.81 83 LEU A O 1
ATOM 659 N N . ASP A 1 84 ? -3.895 2.909 -17.976 1.00 76.50 84 ASP A N 1
ATOM 660 C CA . ASP A 1 84 ? -4.334 4.301 -17.905 1.00 76.50 84 ASP A CA 1
ATOM 661 C C . ASP A 1 84 ? -3.102 5.208 -17.872 1.00 76.50 84 ASP A C 1
ATOM 663 O O . ASP A 1 84 ? -2.400 5.315 -16.858 1.00 76.50 84 ASP A O 1
ATOM 667 N N . ALA A 1 85 ? -2.788 5.846 -19.000 1.00 69.88 85 ALA A N 1
ATOM 668 C CA . ALA A 1 85 ? -1.559 6.615 -19.121 1.00 69.88 85 ALA A CA 1
ATOM 669 C C . ALA A 1 85 ? -1.583 7.848 -18.212 1.00 69.88 85 ALA A C 1
ATOM 671 O O . ALA A 1 85 ? -2.359 8.786 -18.391 1.00 69.88 85 ALA A O 1
ATOM 672 N N . ASN A 1 86 ? -0.653 7.909 -17.260 1.00 72.56 86 ASN A N 1
ATOM 673 C CA . ASN A 1 86 ? -0.466 9.095 -16.439 1.00 72.56 86 ASN A CA 1
ATOM 674 C C . ASN A 1 86 ? 0.765 9.872 -16.904 1.00 72.56 86 ASN A C 1
ATOM 676 O O . ASN A 1 86 ? 1.890 9.475 -16.628 1.00 72.56 86 ASN A O 1
ATOM 680 N N . ILE A 1 87 ? 0.561 11.032 -17.536 1.00 70.38 87 ILE A N 1
ATOM 681 C CA . ILE A 1 87 ? 1.649 11.881 -18.063 1.00 70.38 87 ILE A CA 1
ATOM 682 C C . ILE A 1 87 ? 2.651 12.362 -17.001 1.00 70.38 87 ILE A C 1
ATOM 684 O O . ILE A 1 87 ? 3.726 12.855 -17.339 1.00 70.38 87 ILE A O 1
ATOM 688 N N . LYS A 1 88 ? 2.296 12.263 -15.712 1.00 67.69 88 LYS A N 1
ATOM 689 C CA . LYS A 1 88 ? 3.171 12.608 -14.583 1.00 67.69 88 LYS A CA 1
ATOM 690 C C . LYS A 1 88 ? 4.026 11.431 -14.112 1.00 67.69 88 LYS A C 1
ATOM 692 O O . LYS A 1 88 ? 4.922 11.645 -13.300 1.00 67.69 88 LYS A O 1
ATOM 697 N N . LYS A 1 89 ? 3.736 10.217 -14.581 1.00 70.38 89 LYS A N 1
ATOM 698 C CA . LYS A 1 89 ? 4.434 8.983 -14.229 1.00 70.38 89 LYS A CA 1
ATOM 699 C C . LYS A 1 89 ? 5.128 8.413 -15.461 1.00 70.38 89 LYS A C 1
ATOM 701 O O . LYS A 1 89 ? 4.598 8.438 -16.568 1.00 70.38 89 LYS A O 1
ATOM 706 N N . ASP A 1 90 ? 6.330 7.895 -15.267 1.00 74.81 90 A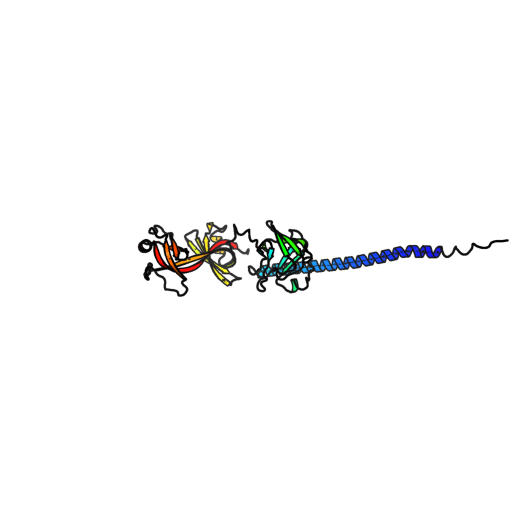SP A N 1
ATOM 707 C CA . ASP A 1 90 ? 7.083 7.278 -16.349 1.00 74.81 90 ASP A CA 1
ATOM 708 C C . ASP A 1 90 ? 6.502 5.900 -16.678 1.00 74.81 90 ASP A C 1
ATOM 710 O O . ASP A 1 90 ? 6.108 5.150 -15.790 1.00 74.81 90 ASP A O 1
ATOM 714 N N . HIS A 1 91 ? 6.461 5.547 -17.954 1.00 82.44 91 HIS A N 1
ATOM 715 C CA . HIS A 1 91 ? 6.366 4.154 -18.357 1.00 82.44 91 HIS A CA 1
ATOM 716 C C . HIS A 1 91 ? 6.917 3.980 -19.771 1.00 82.44 91 HIS A C 1
ATOM 718 O O . HIS A 1 91 ? 6.686 4.793 -20.677 1.00 82.44 91 HIS A O 1
ATOM 724 N N . ARG A 1 92 ? 7.650 2.880 -19.952 1.00 88.75 92 ARG A N 1
ATOM 725 C CA . ARG A 1 92 ? 7.908 2.254 -21.250 1.00 88.75 92 ARG A CA 1
ATOM 726 C C . ARG A 1 92 ? 7.820 0.751 -21.049 1.00 88.75 92 ARG A C 1
ATOM 728 O O . ARG A 1 92 ? 8.714 0.169 -20.447 1.00 88.75 92 ARG A O 1
ATOM 735 N N . ILE A 1 93 ? 6.741 0.141 -21.511 1.00 92.00 93 ILE A N 1
ATOM 736 C CA . ILE A 1 93 ? 6.492 -1.288 -21.329 1.00 92.00 93 ILE A CA 1
ATOM 737 C C . ILE A 1 93 ? 6.571 -1.945 -22.699 1.00 92.00 93 ILE A C 1
ATOM 739 O O . ILE A 1 93 ? 5.767 -1.654 -23.585 1.00 92.00 93 ILE A O 1
ATOM 743 N N . TYR A 1 94 ? 7.555 -2.819 -22.884 1.00 93.81 94 TYR A N 1
ATOM 744 C CA . TYR A 1 94 ? 7.735 -3.551 -24.132 1.00 93.81 94 TYR A CA 1
ATOM 745 C C . TYR A 1 94 ? 7.019 -4.898 -24.096 1.00 93.81 94 TYR A C 1
ATOM 747 O O . TYR A 1 94 ? 7.056 -5.607 -23.091 1.00 93.81 94 TYR A O 1
ATOM 755 N N . GLY A 1 95 ? 6.430 -5.259 -25.235 1.00 95.75 95 GLY A N 1
ATOM 756 C CA . GLY A 1 95 ? 5.951 -6.607 -25.506 1.00 95.75 95 GLY A CA 1
ATOM 757 C C . GLY A 1 95 ? 6.901 -7.347 -26.450 1.00 95.75 95 GLY A C 1
ATOM 758 O O . GLY A 1 95 ? 7.317 -6.816 -27.487 1.00 95.75 95 GLY A O 1
ATOM 759 N N . TYR A 1 96 ? 7.227 -8.582 -26.093 1.00 96.00 96 TYR A N 1
ATOM 760 C CA . TYR A 1 96 ? 8.257 -9.414 -26.703 1.00 96.00 96 TYR A CA 1
ATOM 761 C C . TYR A 1 96 ? 7.663 -10.635 -27.416 1.00 96.00 96 TYR A C 1
ATOM 763 O O . TYR A 1 96 ? 6.630 -11.165 -27.011 1.00 96.0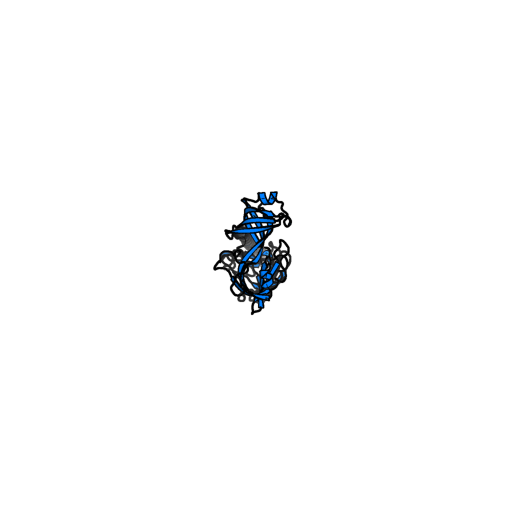0 96 TYR A O 1
ATOM 771 N N . ALA A 1 97 ? 8.326 -11.102 -28.476 1.00 94.81 97 ALA A N 1
ATOM 772 C CA . ALA A 1 97 ? 7.911 -12.282 -29.240 1.00 94.81 97 ALA A CA 1
ATOM 773 C C . ALA A 1 97 ? 8.146 -13.610 -28.499 1.00 94.81 97 ALA A C 1
ATOM 775 O O . ALA A 1 97 ? 7.566 -14.630 -28.865 1.00 94.81 97 ALA A O 1
ATOM 776 N N . GLN A 1 98 ? 9.034 -13.610 -27.504 1.00 95.19 98 GLN A N 1
ATOM 777 C CA . GLN A 1 98 ? 9.355 -14.726 -26.611 1.00 95.19 98 GLN A CA 1
ATOM 778 C C . GLN A 1 98 ? 9.483 -14.182 -25.176 1.00 95.19 98 GLN A C 1
ATOM 780 O O . GLN A 1 98 ? 9.675 -12.972 -25.027 1.00 95.19 98 GLN A O 1
ATOM 785 N N . PRO A 1 99 ? 9.411 -15.020 -24.124 1.00 92.62 99 PRO A N 1
ATOM 786 C CA . PRO A 1 99 ? 9.640 -14.600 -22.736 1.00 92.62 99 PRO A CA 1
ATOM 787 C C . PRO A 1 99 ? 11.137 -14.332 -22.470 1.00 92.62 99 PRO A C 1
ATOM 789 O O . PRO A 1 99 ? 11.778 -14.997 -21.659 1.00 92.62 99 PRO A O 1
ATOM 792 N N . ASP A 1 100 ? 11.703 -13.390 -23.222 1.00 87.62 100 ASP A N 1
ATOM 793 C CA . ASP A 1 100 ? 13.104 -12.980 -23.224 1.00 87.62 100 ASP A CA 1
ATOM 794 C C . ASP A 1 100 ? 13.193 -11.518 -23.691 1.00 87.62 100 ASP A C 1
ATOM 796 O O . ASP A 1 100 ? 12.703 -11.168 -24.772 1.00 87.62 100 ASP A O 1
ATOM 800 N N . THR A 1 101 ? 13.839 -10.663 -22.894 1.00 81.75 101 THR A N 1
ATOM 801 C CA . THR A 1 101 ? 13.997 -9.228 -23.181 1.00 81.75 101 THR A CA 1
ATOM 802 C C . THR A 1 101 ? 14.942 -8.943 -24.351 1.00 81.75 101 THR A C 1
ATOM 804 O O . THR A 1 101 ? 14.918 -7.843 -24.909 1.00 81.75 101 THR A O 1
ATOM 807 N N . LEU A 1 102 ? 15.742 -9.934 -24.757 1.00 84.06 102 LEU A N 1
ATOM 808 C CA . LEU A 1 102 ? 16.585 -9.883 -25.951 1.00 84.06 102 LEU A CA 1
ATOM 809 C C . LEU A 1 102 ? 15.844 -10.329 -27.217 1.00 84.06 102 LEU A C 1
ATOM 811 O O . LEU A 1 102 ? 16.373 -10.204 -28.325 1.00 84.06 102 LEU A O 1
ATOM 815 N N . SER A 1 103 ? 14.625 -10.853 -27.080 1.00 87.75 103 SER A N 1
ATOM 816 C CA . SER A 1 103 ? 13.827 -11.269 -28.226 1.00 87.75 103 SER A CA 1
ATOM 817 C C . SER A 1 103 ? 13.228 -10.075 -28.975 1.00 87.75 103 SER A C 1
ATOM 819 O O . SER A 1 103 ? 13.239 -8.925 -28.524 1.00 87.75 103 SER A O 1
ATOM 821 N N . LYS A 1 104 ? 12.697 -10.349 -30.171 1.00 91.31 104 LYS A N 1
ATOM 822 C CA . LYS A 1 104 ? 12.093 -9.323 -31.023 1.00 91.31 104 LYS A CA 1
ATOM 823 C C . LYS A 1 104 ? 10.979 -8.593 -30.263 1.00 91.31 104 LYS A C 1
ATOM 825 O O . LYS A 1 104 ? 9.999 -9.208 -29.849 1.00 91.31 104 LYS A O 1
ATOM 830 N N . ARG A 1 105 ? 11.102 -7.269 -30.159 1.00 93.25 105 ARG A N 1
ATOM 831 C CA . ARG A 1 105 ? 10.041 -6.387 -29.656 1.00 93.25 105 ARG A CA 1
ATOM 832 C C . ARG A 1 105 ? 8.948 -6.255 -30.702 1.00 93.25 105 ARG A C 1
ATOM 834 O O . ARG A 1 105 ? 9.220 -5.916 -31.856 1.00 93.25 105 ARG A O 1
ATOM 841 N N . LEU A 1 106 ? 7.722 -6.526 -30.285 1.00 95.38 106 LEU A N 1
ATOM 842 C CA . LEU A 1 106 ? 6.539 -6.471 -31.134 1.00 95.38 106 LEU A CA 1
ATOM 843 C C . LEU A 1 106 ? 5.642 -5.287 -30.787 1.00 95.38 106 LEU A C 1
ATOM 845 O O . LEU A 1 106 ? 4.880 -4.863 -31.646 1.00 95.38 106 LEU A O 1
ATOM 849 N N . PHE A 1 107 ? 5.743 -4.757 -29.568 1.00 95.44 107 PHE A N 1
ATOM 850 C CA . PHE A 1 107 ? 4.798 -3.798 -29.003 1.00 95.44 107 PHE A CA 1
ATOM 851 C C . PHE A 1 107 ? 5.477 -2.850 -28.001 1.00 95.44 107 PHE A C 1
ATOM 853 O O . PHE A 1 107 ? 6.468 -3.233 -27.370 1.00 95.44 107 PHE A O 1
ATOM 860 N N . LEU A 1 108 ? 4.939 -1.636 -27.842 1.00 93.81 108 LEU A N 1
ATOM 861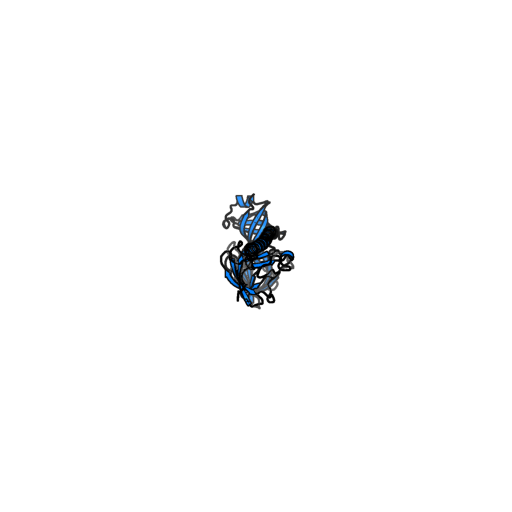 C CA . LEU A 1 108 ? 5.374 -0.661 -26.836 1.00 93.81 108 LEU A CA 1
ATOM 862 C C . LEU A 1 108 ? 4.189 0.137 -26.268 1.00 93.81 108 LEU A C 1
ATOM 864 O O . LEU A 1 108 ? 3.430 0.728 -27.031 1.00 93.81 108 LEU A O 1
ATOM 868 N N . LEU A 1 109 ? 4.110 0.244 -24.941 1.00 91.94 109 LEU A N 1
ATOM 869 C CA . LEU A 1 109 ? 3.363 1.299 -24.244 1.00 91.94 109 LEU A CA 1
ATOM 870 C C . LEU A 1 109 ? 4.323 2.360 -23.749 1.00 91.94 109 LEU A C 1
ATOM 872 O O . LEU A 1 109 ? 5.302 2.018 -23.090 1.00 91.94 109 LEU A O 1
ATOM 876 N N . SER A 1 110 ? 4.063 3.631 -24.036 1.00 89.31 110 SER A N 1
ATOM 877 C CA . SER A 1 110 ? 4.904 4.710 -23.539 1.00 89.31 110 SER A CA 1
ATOM 878 C C . SER A 1 110 ? 4.166 6.026 -23.358 1.00 89.31 110 SER A C 1
ATOM 880 O O . SER A 1 110 ? 3.432 6.473 -24.231 1.00 89.31 110 SER A O 1
ATOM 882 N N . VAL A 1 111 ? 4.497 6.725 -22.273 1.00 83.75 111 VAL A N 1
ATOM 883 C CA . VAL A 1 111 ? 4.032 8.093 -22.017 1.00 83.75 111 VAL A CA 1
ATOM 884 C C . VAL A 1 111 ? 4.649 9.129 -22.967 1.00 83.75 111 VAL A C 1
ATOM 886 O O . VAL A 1 111 ? 4.167 10.257 -23.077 1.00 83.75 111 VAL A O 1
ATOM 889 N N . PHE A 1 112 ? 5.741 8.785 -23.654 1.00 82.94 112 PHE A N 1
ATOM 890 C CA . PHE A 1 112 ? 6.524 9.740 -24.425 1.00 82.94 112 PHE A CA 1
ATOM 891 C C . PHE A 1 112 ? 6.113 9.763 -25.896 1.00 82.94 112 PHE A C 1
ATOM 893 O O . PHE A 1 112 ? 6.214 8.775 -26.621 1.00 82.94 112 PHE A O 1
ATOM 900 N N . THR A 1 113 ? 5.732 10.943 -26.383 1.00 82.12 113 THR A N 1
ATOM 901 C CA . THR A 1 113 ? 5.282 11.125 -27.770 1.00 82.12 113 THR A CA 1
ATOM 902 C C . THR A 1 113 ? 6.293 10.668 -28.811 1.00 82.12 113 THR A C 1
ATOM 904 O O . THR A 1 113 ? 5.906 10.079 -29.816 1.00 82.12 113 THR A O 1
ATOM 907 N N . ASN A 1 114 ? 7.585 10.887 -28.575 1.00 85.25 114 ASN A N 1
ATOM 908 C CA . ASN A 1 114 ? 8.645 10.469 -29.492 1.00 85.25 114 ASN A CA 1
ATOM 909 C C . ASN A 1 114 ? 8.818 8.944 -29.570 1.00 85.25 114 ASN A C 1
ATOM 911 O O . ASN A 1 114 ? 9.491 8.479 -30.485 1.00 85.25 114 ASN A O 1
ATOM 915 N N . ASP A 1 115 ? 8.233 8.195 -28.636 1.00 84.06 115 ASP A N 1
ATOM 916 C CA . ASP A 1 115 ? 8.301 6.737 -28.602 1.00 84.06 115 ASP A CA 1
ATOM 917 C C . ASP A 1 115 ? 7.063 6.099 -29.264 1.00 84.06 115 ASP A C 1
ATOM 919 O O . ASP A 1 115 ? 7.123 4.975 -29.762 1.00 84.06 115 ASP A O 1
ATOM 923 N N . VAL A 1 116 ? 5.953 6.843 -29.326 1.00 88.50 116 VAL A N 1
ATOM 924 C CA . VAL A 1 116 ? 4.646 6.364 -29.801 1.00 88.50 116 VAL A CA 1
ATOM 925 C C . VAL A 1 116 ? 4.291 6.896 -31.188 1.00 88.50 116 VAL A C 1
ATOM 927 O O . VAL A 1 116 ? 3.828 6.150 -32.055 1.00 88.50 116 VAL A O 1
ATOM 930 N N . GLN A 1 117 ? 4.488 8.195 -31.425 1.00 88.38 117 GLN A N 1
ATOM 931 C CA . GLN A 1 117 ? 3.941 8.878 -32.593 1.00 88.38 117 GLN A CA 1
ATOM 932 C C . GLN A 1 117 ? 4.474 8.282 -33.902 1.00 88.38 117 GLN A C 1
ATOM 934 O O . GLN A 1 117 ? 5.673 8.296 -34.171 1.00 88.38 117 GLN A O 1
ATOM 939 N N . ASN A 1 118 ? 3.550 7.818 -34.750 1.00 89.88 118 ASN A N 1
ATOM 940 C CA . ASN A 1 118 ? 3.824 7.151 -36.027 1.00 89.88 118 ASN A CA 1
ATOM 941 C C . ASN A 1 118 ? 4.608 5.830 -35.911 1.00 89.88 118 ASN A C 1
ATOM 943 O O . ASN A 1 118 ? 5.214 5.421 -36.899 1.00 89.88 118 ASN A O 1
ATOM 947 N N . ASN A 1 119 ? 4.594 5.166 -34.745 1.00 89.25 119 ASN A N 1
ATOM 948 C CA . ASN A 1 119 ? 5.311 3.908 -34.505 1.00 89.25 119 ASN A CA 1
ATOM 949 C C . ASN A 1 119 ? 6.769 3.979 -35.014 1.00 89.25 119 ASN A C 1
ATOM 951 O O . ASN A 1 119 ? 7.143 3.287 -35.969 1.00 89.25 119 ASN A O 1
ATOM 955 N N . PRO A 1 120 ? 7.608 4.841 -34.416 1.00 86.75 120 PRO A N 1
ATOM 956 C CA . PRO A 1 120 ? 8.910 5.209 -34.976 1.00 86.75 120 PRO A CA 1
ATOM 957 C C . PRO A 1 120 ? 9.891 4.029 -35.041 1.00 86.75 120 PRO A C 1
ATOM 959 O O . PRO A 1 120 ? 10.832 4.043 -35.837 1.00 86.75 120 PRO A O 1
ATOM 962 N N . PHE A 1 121 ? 9.644 2.974 -34.259 1.00 86.25 121 PHE A N 1
ATOM 963 C CA . PHE A 1 121 ? 10.437 1.742 -34.251 1.00 86.25 121 PHE A CA 1
ATOM 964 C C . PHE A 1 121 ? 9.871 0.645 -35.147 1.00 86.25 121 PHE A C 1
ATOM 966 O O . PHE A 1 121 ? 10.452 -0.441 -35.183 1.00 86.25 121 PHE A O 1
ATOM 973 N N . ASN A 1 122 ? 8.776 0.907 -35.870 1.00 90.88 122 ASN A N 1
ATOM 974 C CA . ASN A 1 122 ? 8.114 -0.035 -36.770 1.00 90.88 122 ASN A CA 1
ATOM 975 C C . ASN A 1 122 ? 7.858 -1.393 -36.088 1.00 90.88 122 ASN A C 1
ATOM 977 O O . ASN A 1 122 ? 8.272 -2.445 -36.587 1.00 90.88 122 ASN A O 1
ATOM 981 N N . LEU A 1 123 ? 7.279 -1.338 -34.887 1.00 92.44 123 LEU A N 1
ATOM 982 C CA . LEU A 1 123 ? 6.861 -2.501 -34.108 1.00 92.44 123 LEU A CA 1
ATOM 983 C C . LEU A 1 123 ? 5.645 -3.143 -34.778 1.00 92.44 123 LEU A C 1
ATOM 985 O O . LEU A 1 123 ? 4.729 -2.422 -35.170 1.00 92.44 123 LEU A O 1
ATOM 989 N N . ASP A 1 124 ? 5.649 -4.468 -34.918 1.00 93.62 124 ASP A N 1
ATOM 990 C CA . ASP A 1 124 ? 4.635 -5.202 -35.689 1.00 93.62 124 ASP A CA 1
ATOM 991 C C . ASP A 1 124 ? 3.213 -4.989 -35.140 1.00 93.62 124 ASP A C 1
ATOM 993 O O . ASP A 1 124 ? 2.274 -4.856 -35.919 1.00 93.62 124 ASP A O 1
ATOM 997 N N . LEU A 1 125 ? 3.065 -4.905 -33.815 1.00 93.00 125 LEU A N 1
ATOM 998 C CA . LEU A 1 125 ? 1.795 -4.638 -33.137 1.00 93.00 125 LEU A CA 1
ATOM 999 C C . LEU A 1 125 ? 1.598 -3.159 -32.803 1.00 93.00 125 LEU A C 1
ATOM 1001 O O . LEU A 1 125 ? 0.539 -2.806 -32.311 1.00 93.00 125 LEU A O 1
ATOM 1005 N N . GLY A 1 126 ? 2.579 -2.293 -33.074 1.00 93.31 126 GLY A N 1
ATOM 1006 C CA . GLY A 1 126 ? 2.481 -0.850 -32.856 1.00 93.31 126 GLY A CA 1
ATOM 1007 C C . GLY A 1 126 ? 3.054 -0.337 -31.531 1.00 93.31 126 GLY A C 1
ATOM 1008 O O . GLY A 1 126 ? 3.623 -1.079 -30.729 1.00 93.31 126 GLY A O 1
ATOM 1009 N N . ALA A 1 127 ? 2.923 0.977 -31.342 1.00 92.69 127 ALA A N 1
ATOM 1010 C CA . ALA A 1 127 ? 3.282 1.696 -30.126 1.00 92.69 127 ALA A CA 1
ATOM 1011 C C . ALA A 1 127 ? 2.094 2.571 -29.698 1.00 92.69 127 ALA A C 1
ATOM 1013 O O . ALA A 1 127 ? 1.454 3.181 -30.559 1.00 92.69 127 ALA A O 1
ATOM 1014 N N . TYR A 1 128 ? 1.804 2.627 -28.398 1.00 91.50 128 TYR A N 1
ATOM 1015 C CA . TYR A 1 128 ? 0.589 3.234 -27.846 1.00 91.50 128 TYR A CA 1
ATOM 1016 C C . TYR A 1 128 ? 0.893 4.038 -26.583 1.00 91.50 128 TYR A C 1
ATOM 1018 O O . TYR A 1 128 ? 1.846 3.738 -25.868 1.00 91.50 128 TYR A O 1
ATOM 1026 N N . TYR A 1 129 ? 0.071 5.051 -26.308 1.00 86.06 129 TYR A N 1
ATOM 1027 C CA . TYR A 1 129 ? 0.110 5.750 -25.022 1.00 86.06 129 TYR A CA 1
ATOM 1028 C C . TYR A 1 129 ? -0.585 4.934 -23.937 1.00 86.06 129 TYR A C 1
ATOM 1030 O O . TYR A 1 129 ? -0.057 4.793 -22.845 1.00 86.06 129 TYR A O 1
ATOM 1038 N N . GLU A 1 130 ? -1.739 4.367 -24.273 1.00 86.06 130 GLU A N 1
ATOM 1039 C CA . GLU A 1 130 ? -2.659 3.704 -23.354 1.00 86.06 130 GLU A CA 1
ATOM 1040 C C . GLU A 1 130 ? -3.358 2.527 -24.042 1.00 86.06 130 GLU A C 1
ATOM 1042 O O . GLU A 1 130 ? -3.364 2.425 -25.277 1.00 86.06 130 GLU A O 1
ATOM 1047 N N . LEU A 1 131 ? -3.931 1.638 -23.230 1.00 84.38 131 LEU A N 1
ATOM 1048 C CA . LEU A 1 131 ? -4.803 0.554 -23.678 1.00 84.38 131 LEU A CA 1
ATOM 1049 C C . LEU A 1 131 ? -6.167 0.727 -23.018 1.00 84.38 131 LEU A C 1
ATOM 1051 O O . LEU A 1 131 ? -6.317 0.479 -21.825 1.00 84.38 131 LEU A O 1
ATOM 1055 N N . GLU A 1 132 ? -7.149 1.116 -23.822 1.00 75.75 132 GLU A N 1
ATOM 1056 C CA . GLU A 1 132 ? -8.546 1.280 -23.419 1.00 75.75 132 GLU A CA 1
ATOM 1057 C C . GLU A 1 132 ? -9.459 0.344 -24.227 1.00 75.75 132 GLU A C 1
ATOM 1059 O O . GLU A 1 132 ? -9.073 -0.166 -25.285 1.00 75.75 132 GLU A O 1
ATOM 1064 N N . GLU A 1 133 ? -10.713 0.181 -23.794 1.00 62.38 133 GLU A N 1
ATOM 1065 C CA . GLU A 1 133 ? -11.717 -0.696 -24.429 1.00 62.38 133 GLU A CA 1
ATOM 1066 C C . GLU A 1 133 ? -11.913 -0.454 -25.942 1.00 62.38 133 GLU A C 1
ATOM 1068 O O . GLU A 1 133 ? -12.263 -1.378 -26.692 1.00 62.38 133 GLU A O 1
ATOM 1073 N N . ASN A 1 134 ? -11.681 0.786 -26.388 1.00 63.53 134 ASN A N 1
ATOM 1074 C CA . ASN A 1 134 ? -11.877 1.246 -27.765 1.00 63.53 134 ASN A CA 1
ATOM 1075 C C . ASN A 1 134 ? -10.614 1.172 -28.633 1.00 63.53 134 ASN A C 1
ATOM 1077 O O . ASN A 1 134 ? -10.642 1.563 -29.805 1.00 63.53 134 ASN A O 1
ATOM 1081 N N . THR A 1 135 ? -9.498 0.690 -28.087 1.00 72.88 135 THR A N 1
ATOM 1082 C CA . THR A 1 135 ? -8.283 0.505 -28.878 1.00 72.88 135 THR A CA 1
ATOM 1083 C C . THR A 1 135 ? -8.471 -0.616 -29.903 1.00 72.88 135 THR A C 1
ATOM 1085 O O . THR A 1 135 ? -9.136 -1.626 -29.673 1.00 72.88 135 THR A O 1
ATOM 1088 N N . GLN A 1 136 ? -7.889 -0.422 -31.089 1.00 81.38 136 GLN A N 1
ATOM 1089 C CA . GLN A 1 136 ? -7.960 -1.397 -32.186 1.00 81.38 136 GLN A CA 1
ATOM 1090 C C . GLN A 1 136 ? -7.189 -2.692 -31.895 1.00 81.38 136 GLN A C 1
ATOM 1092 O O . GLN A 1 136 ? -7.388 -3.685 -32.587 1.00 81.38 136 GLN A O 1
ATOM 1097 N N . LEU A 1 137 ? -6.303 -2.668 -30.899 1.00 87.50 137 LEU A N 1
ATOM 1098 C CA . LEU A 1 137 ? -5.495 -3.797 -30.472 1.00 87.50 137 LEU A CA 1
ATOM 1099 C C . LEU A 1 137 ? -5.992 -4.259 -29.103 1.00 87.50 137 LEU A C 1
ATOM 1101 O O . LEU A 1 137 ? -5.877 -3.530 -28.125 1.00 87.50 137 LEU A O 1
ATOM 1105 N N . ARG A 1 138 ? -6.513 -5.482 -29.025 1.00 91.06 138 ARG A N 1
ATOM 1106 C CA . ARG A 1 138 ? -6.964 -6.084 -27.765 1.00 91.06 138 ARG A CA 1
ATOM 1107 C C . ARG A 1 138 ? -5.941 -7.086 -27.273 1.00 91.06 138 ARG A C 1
ATOM 1109 O O . ARG A 1 138 ? -5.603 -8.009 -28.006 1.00 91.06 138 ARG A O 1
ATOM 1116 N N . ILE A 1 139 ? -5.484 -6.948 -26.036 1.00 94.06 139 ILE A N 1
ATOM 1117 C CA . ILE A 1 139 ? -4.477 -7.840 -25.458 1.00 94.06 139 ILE A CA 1
ATOM 1118 C C . ILE A 1 139 ? -5.125 -8.645 -24.340 1.00 94.06 139 ILE A C 1
ATOM 1120 O O . ILE A 1 139 ? -5.532 -8.092 -23.325 1.00 94.06 139 ILE A O 1
ATOM 1124 N N . LYS A 1 140 ? -5.247 -9.957 -24.544 1.00 93.00 140 LYS A N 1
ATOM 1125 C CA . LYS A 1 140 ? -5.878 -10.871 -23.592 1.00 93.00 140 LYS A CA 1
ATOM 1126 C C . LYS A 1 140 ? -4.830 -11.657 -22.814 1.00 93.00 140 LYS A C 1
ATOM 1128 O O . LYS A 1 140 ? -4.043 -12.385 -23.422 1.00 93.00 140 LYS A O 1
ATOM 1133 N N . TYR A 1 141 ? -4.872 -11.584 -21.491 1.00 94.00 141 TYR A N 1
ATOM 1134 C CA . TYR A 1 141 ? -4.083 -12.427 -20.596 1.00 94.00 141 TYR A CA 1
ATOM 1135 C C . TYR A 1 141 ? -4.338 -13.922 -20.858 1.00 94.00 141 TYR A C 1
ATOM 1137 O O . TYR A 1 141 ? -5.476 -14.333 -21.098 1.00 94.00 141 TYR A O 1
ATOM 1145 N N . GLN A 1 142 ? -3.276 -14.732 -20.841 1.00 93.31 142 GLN A N 1
ATOM 1146 C CA . GLN A 1 142 ? -3.364 -16.195 -20.928 1.00 93.31 142 GLN A CA 1
ATOM 1147 C C . GLN A 1 142 ? -2.801 -16.872 -19.682 1.00 93.31 142 GLN A C 1
ATOM 1149 O O . GLN A 1 142 ? -3.471 -17.710 -19.084 1.00 93.31 142 GLN A O 1
ATOM 1154 N N . ASN A 1 143 ? -1.557 -16.548 -19.327 1.00 91.88 143 ASN A N 1
ATOM 1155 C CA . ASN A 1 143 ? -0.829 -17.176 -18.231 1.00 91.88 143 ASN A CA 1
ATOM 1156 C C . ASN A 1 143 ? 0.367 -16.302 -17.819 1.00 91.88 143 ASN A C 1
ATOM 1158 O O . ASN A 1 143 ? 0.624 -15.263 -18.424 1.00 91.88 143 ASN A O 1
ATOM 1162 N N . HIS A 1 144 ? 1.141 -16.724 -16.825 1.00 93.31 144 HIS A N 1
ATOM 1163 C CA . HIS A 1 144 ? 2.430 -16.120 -16.510 1.00 93.31 144 HIS A CA 1
ATOM 1164 C C . HIS A 1 144 ? 3.403 -17.141 -15.905 1.00 93.31 144 HIS A C 1
ATOM 1166 O O . HIS A 1 144 ? 3.017 -18.222 -15.463 1.00 93.31 144 HIS A O 1
ATOM 1172 N N . ASN A 1 145 ? 4.683 -16.783 -15.883 1.00 89.31 145 ASN A N 1
ATOM 1173 C CA . ASN A 1 145 ? 5.716 -17.439 -15.086 1.00 89.31 145 ASN A CA 1
ATOM 1174 C C . ASN A 1 145 ? 6.340 -16.424 -14.108 1.00 89.31 145 ASN A C 1
ATOM 1176 O O . ASN A 1 145 ? 5.798 -15.338 -13.905 1.00 89.31 145 ASN A O 1
ATOM 1180 N N . GLU A 1 146 ? 7.462 -16.767 -13.475 1.00 84.50 146 GLU A N 1
ATOM 1181 C CA . GLU A 1 146 ? 8.134 -15.887 -12.506 1.00 84.50 146 GLU A CA 1
ATOM 1182 C C . GLU A 1 146 ? 8.521 -14.517 -13.092 1.00 84.50 146 GLU A C 1
ATOM 1184 O O . GLU A 1 146 ? 8.456 -13.505 -12.399 1.00 84.50 146 GLU A O 1
ATOM 1189 N N . HIS A 1 147 ? 8.882 -14.463 -14.376 1.00 89.62 147 HIS A N 1
ATOM 1190 C CA . HIS A 1 147 ? 9.475 -13.280 -14.999 1.00 89.62 147 HIS A CA 1
ATOM 1191 C C . HIS A 1 147 ? 8.613 -12.646 -16.090 1.00 89.62 147 HIS A C 1
ATOM 1193 O O . HIS A 1 147 ? 8.805 -11.469 -16.386 1.00 89.62 147 HIS A O 1
ATOM 1199 N N . PHE A 1 148 ? 7.672 -13.383 -16.683 1.00 95.56 148 PHE A N 1
ATOM 1200 C CA . PHE A 1 148 ? 6.890 -12.930 -17.829 1.00 95.56 148 PHE A CA 1
ATOM 1201 C C . PHE A 1 148 ? 5.407 -13.260 -17.717 1.00 95.56 148 PHE A C 1
ATOM 1203 O O . PHE A 1 148 ? 5.024 -14.338 -17.268 1.00 95.56 148 PHE A O 1
ATOM 1210 N N . VAL A 1 149 ? 4.586 -12.345 -18.223 1.00 96.00 149 VAL A N 1
ATOM 1211 C CA . VAL A 1 149 ? 3.161 -12.527 -18.491 1.00 96.00 149 VAL A CA 1
ATOM 1212 C C . VAL A 1 149 ? 2.981 -12.878 -19.963 1.00 96.00 149 VAL A C 1
ATOM 1214 O O . VAL A 1 149 ? 3.471 -12.166 -20.836 1.00 96.00 149 VAL A O 1
ATOM 1217 N N . GLU A 1 150 ? 2.280 -13.972 -20.234 1.00 96.56 150 GLU A N 1
ATOM 1218 C CA . GLU A 1 150 ? 1.888 -14.420 -21.566 1.00 96.56 150 GLU A CA 1
ATOM 1219 C C . GLU A 1 150 ? 0.493 -13.895 -21.916 1.00 96.56 150 GLU A C 1
ATOM 1221 O O . GLU A 1 150 ? -0.475 -14.044 -21.163 1.00 96.56 150 GLU A O 1
ATOM 1226 N N . THR A 1 151 ? 0.382 -13.302 -23.101 1.00 96.56 151 THR A N 1
ATOM 1227 C CA . THR A 1 151 ? -0.847 -12.690 -23.603 1.00 96.56 151 THR A CA 1
ATOM 1228 C C . THR A 1 151 ? -1.058 -13.003 -25.085 1.00 96.56 151 THR A C 1
ATOM 1230 O O . THR A 1 151 ? -0.140 -13.418 -25.793 1.00 96.56 151 THR A O 1
ATOM 1233 N N . ILE A 1 152 ? -2.280 -12.782 -25.569 1.00 96.88 152 ILE A N 1
ATOM 1234 C CA . ILE A 1 152 ? -2.635 -12.830 -26.988 1.00 96.88 152 ILE A CA 1
ATOM 1235 C C . ILE A 1 152 ? -3.127 -11.450 -27.405 1.00 96.88 152 ILE A C 1
ATOM 1237 O O . ILE A 1 152 ? -4.200 -11.015 -26.984 1.00 96.88 152 ILE A O 1
ATOM 1241 N N . ALA A 1 153 ? -2.357 -10.786 -28.259 1.00 95.00 153 ALA A N 1
ATOM 1242 C CA . ALA A 1 153 ? -2.770 -9.573 -28.939 1.00 95.00 153 ALA A CA 1
ATOM 1243 C C . ALA A 1 153 ? -3.631 -9.934 -30.157 1.00 95.00 153 ALA A C 1
ATOM 1245 O O . ALA A 1 153 ? -3.261 -10.800 -30.946 1.00 95.00 153 ALA A O 1
ATOM 1246 N N . THR A 1 154 ? -4.785 -9.289 -30.292 1.00 92.06 154 THR A N 1
ATOM 1247 C CA . THR A 1 154 ? -5.696 -9.402 -31.434 1.00 92.06 154 THR A CA 1
ATOM 1248 C C . THR A 1 154 ? -5.809 -8.032 -32.085 1.00 92.06 154 THR A C 1
ATOM 1250 O O . THR A 1 154 ? -6.233 -7.083 -31.422 1.00 92.06 154 THR A O 1
ATOM 1253 N N . ASP A 1 155 ? -5.396 -7.917 -33.343 1.00 87.62 155 ASP A N 1
ATOM 1254 C CA . ASP A 1 155 ? -5.444 -6.653 -34.082 1.00 87.62 155 ASP A CA 1
ATOM 1255 C C . ASP A 1 155 ? -6.837 -6.362 -34.675 1.00 87.62 155 ASP A C 1
ATOM 1257 O O . ASP A 1 155 ? -7.795 -7.123 -34.498 1.00 87.62 155 ASP A O 1
ATOM 1261 N N . SER A 1 156 ? -6.955 -5.253 -35.410 1.00 83.31 156 SER A N 1
ATOM 1262 C CA . SER A 1 156 ? -8.211 -4.840 -36.049 1.00 83.31 156 SER A CA 1
ATOM 1263 C C . SER A 1 156 ? -8.680 -5.769 -37.172 1.00 83.31 156 SER A C 1
ATOM 1265 O O . SER A 1 156 ? -9.846 -5.700 -37.564 1.00 83.31 156 SER A O 1
ATOM 1267 N N . LEU A 1 157 ? -7.805 -6.638 -37.684 1.00 87.19 157 LEU A N 1
ATOM 1268 C CA . LEU A 1 157 ? -8.124 -7.665 -38.675 1.00 87.19 157 LEU A CA 1
ATOM 1269 C C . LEU A 1 157 ? -8.505 -9.000 -38.015 1.00 87.19 157 LEU A C 1
ATOM 1271 O O . LEU A 1 157 ? -8.981 -9.906 -38.698 1.00 87.19 157 LEU A O 1
ATOM 1275 N N . GLY A 1 158 ? -8.354 -9.109 -36.692 1.00 86.75 158 GLY A N 1
ATOM 1276 C CA . GLY A 1 158 ? -8.593 -10.329 -35.928 1.00 86.75 158 GLY A CA 1
ATOM 1277 C C . GLY A 1 158 ? -7.398 -11.283 -35.905 1.00 86.75 158 GLY A C 1
ATOM 1278 O O . GLY A 1 158 ? -7.537 -12.404 -35.406 1.00 86.75 158 GLY A O 1
ATOM 1279 N N . GLU A 1 159 ? -6.240 -10.862 -36.419 1.00 92.12 159 GLU A N 1
ATOM 1280 C CA . GLU A 1 159 ? -5.015 -11.654 -36.387 1.00 92.12 159 GLU A CA 1
ATOM 1281 C C . GLU A 1 159 ? -4.492 -11.738 -34.956 1.00 92.12 159 GLU A C 1
ATOM 1283 O O . GLU A 1 159 ? -4.454 -10.750 -34.217 1.00 92.12 159 GLU A O 1
ATOM 1288 N N . LYS A 1 160 ? -4.100 -12.949 -34.554 1.00 95.31 160 LYS A N 1
ATOM 1289 C CA . LYS A 1 160 ? -3.677 -13.251 -33.187 1.00 95.31 160 LYS A CA 1
ATOM 1290 C C . LYS A 1 160 ? -2.171 -13.417 -33.121 1.00 95.31 160 LYS A C 1
ATOM 1292 O O . LYS A 1 160 ? -1.608 -14.257 -33.816 1.00 95.31 160 LYS A O 1
ATOM 1297 N N . THR A 1 161 ? -1.544 -12.674 -32.221 1.00 96.75 161 THR A N 1
ATOM 1298 C CA . THR A 1 161 ? -0.104 -12.731 -31.970 1.00 96.75 161 THR A CA 1
ATOM 1299 C C . THR A 1 161 ? 0.150 -12.971 -30.489 1.00 96.75 161 THR A C 1
ATOM 1301 O O . THR A 1 161 ? -0.361 -12.237 -29.644 1.00 96.75 161 THR A O 1
ATOM 1304 N N . THR A 1 162 ? 0.946 -13.989 -30.162 1.00 96.81 162 THR A N 1
ATOM 1305 C CA . THR A 1 162 ? 1.416 -14.198 -28.787 1.00 96.81 162 THR A CA 1
ATOM 1306 C C . THR A 1 162 ? 2.425 -13.123 -28.413 1.00 96.81 162 THR A C 1
ATOM 1308 O O . THR A 1 162 ? 3.339 -12.824 -29.182 1.00 96.81 162 THR A O 1
ATOM 1311 N N . LEU A 1 163 ? 2.246 -12.546 -27.228 1.00 95.88 163 LEU A N 1
ATOM 1312 C CA . LEU A 1 163 ? 3.033 -11.431 -26.731 1.00 95.88 163 LEU A CA 1
ATOM 1313 C C . LEU A 1 163 ? 3.392 -11.659 -25.262 1.00 95.88 163 LEU A C 1
ATOM 1315 O O . LEU A 1 163 ? 2.529 -12.012 -24.457 1.00 95.88 163 LEU A O 1
ATOM 1319 N N . TYR A 1 164 ? 4.657 -11.433 -24.921 1.00 97.25 164 TYR A N 1
ATOM 1320 C CA . TYR A 1 164 ? 5.175 -11.586 -23.565 1.00 97.25 164 TYR A CA 1
ATOM 1321 C C . TYR A 1 164 ? 5.565 -10.231 -22.980 1.00 97.25 164 TYR A C 1
ATOM 1323 O O . TYR A 1 164 ? 6.249 -9.450 -23.636 1.00 97.25 164 TYR A O 1
ATOM 1331 N N . PHE A 1 165 ? 5.180 -9.964 -21.739 1.00 95.88 165 PHE A N 1
ATOM 1332 C CA . PHE A 1 165 ? 5.561 -8.762 -20.991 1.00 95.88 165 PHE A CA 1
ATOM 1333 C C . PHE A 1 165 ? 6.386 -9.158 -19.776 1.00 95.88 165 PHE A C 1
ATOM 1335 O O . PHE A 1 165 ? 6.088 -10.185 -19.173 1.00 95.88 165 PHE A O 1
ATOM 1342 N N . GLU A 1 166 ? 7.395 -8.378 -19.378 1.00 92.88 166 GLU A N 1
ATOM 1343 C CA . GLU A 1 166 ? 8.042 -8.640 -18.083 1.00 92.88 166 GLU A CA 1
ATOM 1344 C C . GLU A 1 166 ? 7.010 -8.451 -16.960 1.00 92.88 166 GLU A C 1
ATOM 1346 O O . GLU A 1 166 ? 6.328 -7.427 -16.907 1.00 92.88 166 GLU A O 1
ATOM 1351 N N . LYS A 1 167 ? 6.919 -9.419 -16.042 1.00 90.62 167 LYS A N 1
ATOM 1352 C CA . LYS A 1 167 ? 5.899 -9.463 -14.983 1.00 90.62 167 LYS A CA 1
ATOM 1353 C C . LYS A 1 167 ? 5.897 -8.215 -14.102 1.00 90.62 167 LYS A C 1
ATOM 1355 O O . LYS A 1 167 ? 4.839 -7.755 -13.709 1.00 90.62 167 LYS A O 1
ATOM 1360 N N . LYS A 1 168 ? 7.067 -7.619 -13.861 1.00 87.00 168 LYS A N 1
ATOM 1361 C CA . LYS A 1 168 ? 7.222 -6.397 -13.053 1.00 87.00 168 LYS A CA 1
ATOM 1362 C C . LYS A 1 168 ? 6.468 -5.168 -13.593 1.00 87.00 168 LYS A C 1
ATOM 1364 O O . LYS A 1 168 ? 6.373 -4.181 -12.879 1.00 87.00 168 LYS A O 1
ATOM 1369 N N . TRP A 1 169 ? 6.014 -5.203 -14.850 1.00 91.00 169 TRP A N 1
ATOM 1370 C CA . TRP A 1 169 ? 5.280 -4.113 -15.499 1.00 91.00 169 TRP A CA 1
ATOM 1371 C C . TRP A 1 169 ? 3.770 -4.361 -15.592 1.00 91.00 169 TRP A C 1
ATOM 1373 O O . TRP A 1 169 ? 3.066 -3.538 -16.181 1.00 91.00 169 TRP A O 1
ATOM 1383 N N . VAL A 1 170 ? 3.285 -5.504 -15.095 1.00 90.44 170 VAL A N 1
ATOM 1384 C CA . VAL A 1 170 ? 1.890 -5.928 -15.236 1.00 90.44 170 VAL A CA 1
ATOM 1385 C C . VAL A 1 170 ? 1.338 -6.396 -13.894 1.00 90.44 170 VAL A C 1
ATOM 1387 O O . VAL A 1 170 ? 1.750 -7.434 -13.376 1.00 90.44 170 VAL A O 1
ATOM 1390 N N . ASP A 1 171 ? 0.343 -5.677 -13.395 1.00 87.38 171 ASP A N 1
ATOM 1391 C CA . ASP A 1 171 ? -0.398 -6.022 -12.190 1.00 87.38 171 ASP A CA 1
ATOM 1392 C C . ASP A 1 171 ? -1.496 -7.042 -12.562 1.00 87.38 171 ASP A C 1
ATOM 1394 O O . ASP A 1 171 ? -2.342 -6.796 -13.4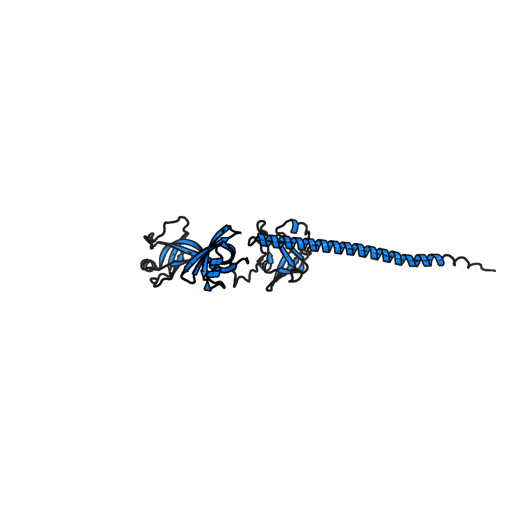26 1.00 87.38 171 ASP A O 1
ATOM 1398 N N . LEU A 1 172 ? -1.453 -8.239 -11.970 1.00 84.12 172 LEU A N 1
ATOM 1399 C CA . LEU A 1 172 ? -2.395 -9.326 -12.260 1.00 84.12 172 LEU A CA 1
ATOM 1400 C C . LEU A 1 172 ? -3.469 -9.387 -11.168 1.00 84.12 172 LEU A C 1
ATOM 1402 O O . LEU A 1 172 ? -3.134 -9.623 -10.010 1.00 84.12 172 LEU A O 1
ATOM 1406 N N . GLU A 1 173 ? -4.745 -9.264 -11.550 1.00 62.47 173 GLU A N 1
ATOM 1407 C CA . GLU A 1 173 ? -5.900 -9.220 -10.630 1.00 62.47 173 GLU A CA 1
ATOM 1408 C C . GLU A 1 173 ? -6.030 -10.412 -9.659 1.00 62.47 173 GLU A C 1
ATOM 1410 O O . GLU A 1 173 ? -6.680 -10.283 -8.629 1.00 62.47 173 GLU A O 1
ATOM 1415 N N . ASP A 1 174 ? -5.366 -11.545 -9.921 1.00 47.66 174 ASP A N 1
ATOM 1416 C CA . ASP A 1 174 ? -5.503 -12.787 -9.140 1.00 47.66 174 ASP A CA 1
ATOM 1417 C C . ASP A 1 174 ? -4.187 -13.292 -8.501 1.00 47.66 174 ASP A C 1
ATOM 1419 O O . ASP A 1 174 ? -4.011 -14.492 -8.263 1.00 47.66 174 ASP A O 1
ATOM 1423 N N . GLN A 1 175 ? -3.226 -12.407 -8.209 1.00 41.69 175 GLN A N 1
ATOM 1424 C CA . GLN A 1 175 ? -2.016 -12.751 -7.431 1.00 41.69 175 GLN A CA 1
ATOM 1425 C C . GLN A 1 175 ? -1.771 -11.851 -6.207 1.00 41.69 175 GLN A C 1
ATOM 1427 O O . GLN A 1 175 ? -0.680 -11.872 -5.643 1.00 41.69 175 GLN A O 1
ATOM 1432 N N . ASN A 1 176 ? -2.798 -11.158 -5.712 1.00 36.12 176 ASN A N 1
ATOM 1433 C CA . ASN A 1 176 ? -2.718 -10.374 -4.471 1.00 36.12 176 ASN A CA 1
ATOM 1434 C C . ASN A 1 176 ? -3.069 -11.198 -3.233 1.00 36.12 176 ASN A C 1
ATOM 1436 O O . ASN A 1 176 ? -3.961 -10.863 -2.457 1.00 36.12 176 ASN A O 1
ATOM 1440 N N . ASN A 1 177 ? -2.382 -12.326 -3.054 1.00 39.28 177 ASN A N 1
ATOM 1441 C CA . ASN A 1 177 ? -2.508 -13.103 -1.827 1.00 39.28 177 ASN A CA 1
ATOM 1442 C C . ASN A 1 177 ? -1.213 -13.869 -1.517 1.00 39.28 177 ASN A C 1
ATOM 1444 O O . ASN A 1 177 ? -1.182 -15.092 -1.614 1.00 39.28 177 ASN A O 1
ATOM 1448 N N . SER A 1 178 ? -0.139 -13.134 -1.185 1.00 39.97 178 SER A N 1
ATOM 1449 C CA . SER A 1 178 ? 0.770 -13.490 -0.068 1.00 39.97 178 SER A CA 1
ATOM 1450 C C . SER A 1 178 ? 1.963 -12.536 0.171 1.00 39.97 178 SER A C 1
ATOM 1452 O O . SER A 1 178 ? 2.809 -12.883 0.992 1.00 39.97 178 SER A O 1
ATOM 1454 N N . LEU A 1 179 ? 2.083 -11.373 -0.489 1.00 39.56 179 LEU A N 1
ATOM 1455 C CA . LEU A 1 179 ? 3.151 -10.380 -0.208 1.00 39.56 179 LEU A CA 1
ATOM 1456 C C . LEU A 1 179 ? 2.695 -8.902 -0.300 1.00 39.56 179 LEU A C 1
ATOM 1458 O O . LEU A 1 179 ? 3.518 -8.001 -0.192 1.00 39.56 179 LEU A O 1
ATOM 1462 N N . ASP A 1 180 ? 1.400 -8.642 -0.493 1.00 43.28 180 ASP A N 1
ATOM 1463 C CA . ASP A 1 180 ? 0.914 -7.400 -1.119 1.00 43.28 180 ASP A CA 1
ATOM 1464 C C . ASP A 1 180 ? 0.547 -6.239 -0.168 1.00 43.28 180 ASP A C 1
ATOM 1466 O O . ASP A 1 180 ? 0.022 -5.222 -0.604 1.00 43.28 180 ASP A O 1
ATOM 1470 N N . ASP A 1 181 ? 0.878 -6.342 1.121 1.00 55.91 181 ASP A N 1
ATOM 1471 C CA . ASP A 1 181 ? 0.800 -5.195 2.046 1.00 55.91 181 ASP A CA 1
ATOM 1472 C C . ASP A 1 181 ? 2.165 -4.508 2.237 1.00 55.91 181 ASP A C 1
ATOM 1474 O O . ASP A 1 181 ? 2.264 -3.500 2.941 1.00 55.91 181 ASP A O 1
ATOM 1478 N N . GLU A 1 182 ? 3.237 -5.058 1.656 1.00 71.44 182 GLU A N 1
ATOM 1479 C CA . GLU A 1 182 ? 4.594 -4.544 1.829 1.00 71.44 182 GLU A CA 1
ATOM 1480 C C . GLU A 1 182 ? 4.898 -3.436 0.810 1.00 71.44 182 GLU A C 1
ATOM 1482 O O . GLU A 1 182 ? 5.212 -3.663 -0.357 1.00 71.44 182 GLU A O 1
ATOM 1487 N N . LEU A 1 183 ? 4.822 -2.199 1.286 1.00 81.25 183 LEU A N 1
ATOM 1488 C CA . LEU A 1 183 ? 5.271 -0.999 0.603 1.00 81.25 183 LEU A CA 1
ATOM 1489 C C . LEU A 1 183 ? 6.797 -0.925 0.596 1.00 81.25 183 LEU A C 1
ATOM 1491 O O . LEU A 1 183 ? 7.484 -1.402 1.499 1.00 81.25 183 LEU A O 1
ATOM 1495 N N . ARG A 1 184 ? 7.337 -0.248 -0.415 1.00 84.69 184 ARG A N 1
ATOM 1496 C CA . ARG A 1 184 ? 8.769 -0.020 -0.569 1.00 84.69 184 ARG A CA 1
ATOM 1497 C C . ARG A 1 184 ? 9.013 1.437 -0.909 1.00 84.69 184 ARG A C 1
ATOM 1499 O O . ARG A 1 184 ? 8.424 1.944 -1.852 1.00 84.69 184 ARG A O 1
ATOM 1506 N N . GLU A 1 185 ? 9.928 2.087 -0.199 1.00 79.88 185 GLU A N 1
ATOM 1507 C CA . GLU A 1 185 ? 10.312 3.461 -0.525 1.00 79.88 185 GLU A CA 1
ATOM 1508 C C . GLU A 1 185 ? 11.794 3.725 -0.218 1.00 79.88 185 GLU A C 1
ATOM 1510 O O . GLU A 1 185 ? 12.406 3.123 0.670 1.00 79.88 185 GLU A O 1
ATOM 1515 N N . PHE A 1 186 ? 12.404 4.618 -0.998 1.00 81.31 186 PHE A N 1
ATOM 1516 C CA . PHE A 1 186 ? 13.807 4.999 -0.855 1.00 81.31 186 PHE A CA 1
ATOM 1517 C C . PHE A 1 186 ? 13.949 6.314 -0.087 1.00 81.31 186 PHE A C 1
ATOM 1519 O O . PHE A 1 186 ? 13.381 7.350 -0.459 1.00 81.31 186 PHE A O 1
ATOM 1526 N N . GLY A 1 187 ? 14.755 6.295 0.974 1.00 82.31 187 GLY A N 1
ATOM 1527 C CA . GLY A 1 187 ? 14.896 7.437 1.865 1.00 82.31 187 GLY A CA 1
ATOM 1528 C C . GLY A 1 187 ? 16.205 7.473 2.627 1.00 82.31 187 GLY A C 1
ATOM 1529 O O . GLY A 1 187 ? 17.019 6.552 2.585 1.00 82.31 187 GLY A O 1
ATOM 1530 N N . ARG A 1 188 ? 16.397 8.587 3.327 1.00 90.81 188 ARG A N 1
ATOM 1531 C CA . ARG A 1 188 ? 17.487 8.773 4.277 1.00 90.81 188 ARG A CA 1
ATOM 1532 C C . ARG A 1 188 ? 16.994 8.411 5.670 1.00 90.81 188 ARG A C 1
ATOM 1534 O O . ARG A 1 188 ? 15.976 8.952 6.097 1.00 90.81 188 ARG A O 1
ATOM 1541 N N . ILE A 1 189 ? 17.720 7.555 6.382 1.00 96.38 189 ILE A N 1
ATOM 1542 C CA . ILE A 1 189 ? 17.438 7.295 7.796 1.00 96.38 189 ILE A CA 1
ATOM 1543 C C . ILE A 1 189 ? 17.917 8.513 8.585 1.00 96.38 189 ILE A C 1
ATOM 1545 O O . ILE A 1 189 ? 19.104 8.825 8.592 1.00 96.38 189 ILE A O 1
ATOM 1549 N N . GLU A 1 190 ? 17.006 9.255 9.206 1.00 95.88 190 GLU A N 1
ATOM 1550 C CA . GLU A 1 190 ? 17.356 10.473 9.948 1.00 95.88 190 GLU A CA 1
ATOM 1551 C C . GLU A 1 190 ? 17.611 10.187 11.424 1.00 95.88 190 GLU A C 1
ATOM 1553 O O . GLU A 1 190 ? 18.444 10.847 12.048 1.00 95.88 190 GLU A O 1
ATOM 1558 N N . LYS A 1 191 ? 16.894 9.210 11.983 1.00 97.75 191 LYS A N 1
ATOM 1559 C CA . LYS A 1 191 ? 16.935 8.901 13.408 1.00 97.75 191 LYS A CA 1
ATOM 1560 C C . LYS A 1 191 ? 16.553 7.447 13.660 1.00 97.75 191 LYS A C 1
ATOM 1562 O O . LYS A 1 191 ? 15.665 6.918 12.994 1.00 97.75 191 LYS A O 1
ATOM 1567 N N . VAL A 1 192 ? 17.191 6.849 14.657 1.00 97.38 192 VAL A N 1
ATOM 1568 C CA . VAL A 1 192 ? 16.800 5.577 15.268 1.00 97.38 192 VAL A CA 1
ATOM 1569 C C . VAL A 1 192 ? 16.639 5.846 16.760 1.00 97.38 192 VAL A C 1
ATOM 1571 O O . VAL A 1 192 ? 17.500 6.481 17.368 1.00 97.38 192 VAL A O 1
ATOM 1574 N N . GLU A 1 193 ? 15.509 5.441 17.325 1.00 96.94 193 GLU A N 1
ATOM 1575 C CA . GLU A 1 193 ? 15.195 5.587 18.745 1.00 96.94 193 GLU A CA 1
ATOM 1576 C C . GLU A 1 193 ? 14.974 4.217 19.369 1.00 96.94 193 GLU A C 1
ATOM 1578 O O . GLU A 1 193 ? 14.260 3.379 18.812 1.00 96.94 193 GLU A O 1
ATOM 1583 N N . ASP A 1 194 ? 15.572 4.018 20.540 1.00 92.62 194 ASP A N 1
ATOM 1584 C CA . ASP A 1 194 ? 15.426 2.787 21.304 1.00 92.62 194 ASP A CA 1
ATOM 1585 C C . ASP A 1 194 ? 14.005 2.683 21.869 1.00 92.62 194 ASP A C 1
ATOM 1587 O O . ASP A 1 194 ? 13.527 3.573 22.579 1.00 92.62 194 ASP A O 1
ATOM 1591 N N . GLY A 1 195 ? 13.336 1.571 21.574 1.00 87.81 195 GLY A N 1
ATOM 1592 C CA . GLY A 1 195 ? 12.149 1.123 22.290 1.00 87.81 195 GLY A CA 1
ATOM 1593 C C . GLY A 1 195 ? 12.498 0.044 23.317 1.00 87.81 195 GLY A C 1
ATOM 1594 O O . GLY A 1 195 ? 13.663 -0.238 23.610 1.00 87.81 195 GLY A O 1
ATOM 1595 N N . SER A 1 196 ? 11.477 -0.601 23.882 1.00 85.94 196 SER A N 1
ATOM 1596 C CA . SER A 1 196 ? 11.695 -1.839 24.635 1.00 85.94 196 SER A CA 1
ATOM 1597 C C . SER A 1 196 ? 12.178 -2.922 23.679 1.00 85.94 196 SER A C 1
ATOM 1599 O O . SER A 1 196 ? 11.496 -3.210 22.702 1.00 85.94 196 SER A O 1
ATOM 1601 N N . TYR A 1 197 ? 13.331 -3.533 23.953 1.00 84.94 197 TYR A N 1
ATOM 1602 C CA . TYR A 1 197 ? 13.870 -4.603 23.110 1.00 84.94 197 TYR A CA 1
ATOM 1603 C C . TYR A 1 197 ? 12.812 -5.698 22.849 1.00 84.94 197 TYR A C 1
ATOM 1605 O O . TYR A 1 197 ? 12.172 -6.134 23.814 1.00 84.94 197 TYR A O 1
ATOM 1613 N N . PRO A 1 198 ? 12.626 -6.157 21.592 1.00 93.12 198 PRO A N 1
ATOM 1614 C CA . PRO A 1 198 ? 13.441 -5.907 20.387 1.00 93.12 198 PRO A CA 1
ATOM 1615 C C . PRO A 1 198 ? 12.983 -4.725 19.501 1.00 93.12 198 PRO A C 1
ATOM 1617 O O . PRO A 1 198 ? 13.308 -4.675 18.313 1.00 93.12 198 PRO A O 1
ATOM 1620 N N . PHE A 1 199 ? 12.205 -3.784 20.035 1.00 95.69 199 PHE A N 1
ATOM 1621 C CA . PHE A 1 199 ? 11.549 -2.740 19.249 1.00 95.69 199 PHE A CA 1
ATOM 1622 C C . PHE A 1 199 ? 12.343 -1.433 19.164 1.00 95.69 199 PHE A C 1
ATOM 1624 O O . PHE A 1 199 ? 12.938 -0.982 20.141 1.00 95.69 199 PHE A O 1
ATOM 1631 N N . PHE A 1 200 ? 12.281 -0.798 17.995 1.00 97.12 200 PHE A N 1
ATOM 1632 C CA . PHE A 1 200 ? 12.884 0.493 17.675 1.00 97.12 200 PHE A CA 1
ATOM 1633 C C . PHE A 1 200 ? 11.893 1.361 16.904 1.00 97.12 200 PHE A C 1
ATOM 1635 O O . PHE A 1 200 ? 11.036 0.843 16.184 1.00 97.12 200 PHE A O 1
ATOM 1642 N N . ILE A 1 201 ? 12.058 2.680 17.007 1.00 97.44 201 ILE A N 1
ATOM 1643 C CA . ILE A 1 201 ? 11.396 3.635 16.117 1.00 97.44 201 ILE A CA 1
ATOM 1644 C C . ILE A 1 201 ? 12.422 4.184 15.134 1.00 97.44 201 ILE A C 1
ATOM 1646 O O . ILE A 1 201 ? 13.395 4.830 15.522 1.00 97.44 201 ILE A O 1
ATOM 1650 N N . VAL A 1 202 ? 12.198 3.940 13.847 1.00 97.31 202 VAL A N 1
ATOM 1651 C CA . VAL A 1 202 ? 13.053 4.440 12.768 1.00 97.31 202 VAL A CA 1
ATOM 1652 C C . VAL A 1 202 ? 12.339 5.598 12.090 1.00 97.31 202 VAL A C 1
ATOM 1654 O O . VAL A 1 202 ? 11.198 5.465 11.659 1.00 97.31 202 VAL A O 1
ATOM 1657 N N . THR A 1 203 ? 13.000 6.748 11.990 1.00 97.56 203 THR A N 1
ATOM 1658 C CA . THR A 1 203 ? 12.489 7.892 11.228 1.00 97.56 203 THR A CA 1
ATOM 1659 C C . THR A 1 203 ? 13.250 7.998 9.922 1.00 97.56 203 THR A C 1
ATOM 1661 O O . THR A 1 203 ? 14.477 8.144 9.926 1.00 97.56 203 THR A O 1
ATOM 1664 N N . ALA A 1 204 ? 12.524 7.961 8.809 1.00 92.12 204 ALA A N 1
ATOM 1665 C CA . ALA A 1 204 ? 13.099 8.114 7.485 1.00 92.12 204 ALA A CA 1
ATOM 1666 C C . ALA A 1 204 ? 12.455 9.267 6.723 1.00 92.12 204 ALA A C 1
ATOM 1668 O O . ALA A 1 204 ? 11.244 9.488 6.781 1.00 92.12 204 ALA A O 1
ATOM 1669 N N . LYS A 1 205 ? 13.295 9.981 5.977 1.00 87.69 205 LYS A N 1
ATOM 1670 C CA . LYS A 1 205 ? 12.876 11.017 5.045 1.00 87.69 205 LYS A CA 1
ATOM 1671 C C . LYS A 1 205 ? 12.950 10.493 3.628 1.00 87.69 205 LYS A C 1
ATOM 1673 O O . LYS A 1 205 ? 14.040 10.243 3.103 1.00 87.69 205 LYS A O 1
ATOM 1678 N N . PHE A 1 206 ? 11.796 10.356 3.000 1.00 78.88 206 PHE A N 1
ATOM 1679 C CA . PHE A 1 206 ? 11.706 9.816 1.658 1.00 78.88 206 PHE A CA 1
ATOM 1680 C C . PHE A 1 206 ? 11.982 10.860 0.587 1.00 78.88 206 PHE A C 1
ATOM 1682 O O . PHE A 1 206 ? 11.621 12.030 0.710 1.00 78.88 206 PHE A O 1
ATOM 1689 N N . ILE A 1 207 ? 12.655 10.437 -0.483 1.00 69.94 207 ILE A N 1
ATOM 1690 C CA . ILE A 1 207 ? 13.101 11.356 -1.537 1.00 69.94 207 ILE A CA 1
ATOM 1691 C C . ILE A 1 207 ? 11.962 11.713 -2.492 1.00 69.94 207 ILE A C 1
ATOM 1693 O O . ILE A 1 207 ? 11.823 12.881 -2.857 1.00 69.94 207 ILE A O 1
ATOM 1697 N N . SER A 1 208 ? 11.148 10.724 -2.876 1.00 57.34 208 SER A N 1
ATOM 1698 C CA . SER A 1 208 ? 10.053 10.900 -3.837 1.00 57.34 208 SER A CA 1
ATOM 1699 C C . SER A 1 208 ? 8.917 11.733 -3.239 1.00 57.34 208 SER A C 1
ATOM 1701 O O . SER A 1 208 ? 8.594 12.813 -3.740 1.00 57.34 208 SER A O 1
ATOM 1703 N N . SER A 1 209 ? 8.365 11.280 -2.112 1.00 61.62 209 SER A N 1
ATOM 1704 C CA . SER A 1 209 ? 7.240 11.933 -1.436 1.00 61.62 209 SER A CA 1
ATOM 1705 C C . SER A 1 209 ? 7.645 13.170 -0.627 1.00 61.62 209 SER A C 1
ATOM 1707 O O . SER A 1 209 ? 6.798 14.009 -0.321 1.00 61.62 209 SER A O 1
ATOM 1709 N N . LYS A 1 210 ? 8.936 13.307 -0.278 1.00 76.50 210 LYS A N 1
ATOM 1710 C CA . LYS A 1 210 ? 9.454 14.272 0.716 1.00 76.50 210 LYS A CA 1
ATOM 1711 C C . LYS A 1 210 ? 8.860 14.079 2.115 1.00 76.50 210 LYS A C 1
ATOM 1713 O O . LYS A 1 210 ? 9.052 14.949 2.968 1.00 76.50 210 LYS A O 1
ATOM 1718 N N . ALA A 1 211 ? 8.143 12.977 2.340 1.00 75.56 211 ALA A N 1
ATOM 1719 C CA . ALA A 1 211 ? 7.518 12.673 3.610 1.00 75.56 211 ALA A CA 1
ATOM 1720 C C . ALA A 1 211 ? 8.579 12.305 4.651 1.00 75.56 211 ALA A C 1
ATOM 1722 O O . ALA A 1 211 ? 9.583 11.663 4.338 1.00 75.56 211 ALA A O 1
ATOM 1723 N N . ASN A 1 212 ? 8.326 12.713 5.891 1.00 89.06 212 ASN A N 1
ATOM 1724 C CA . ASN A 1 212 ? 9.015 12.186 7.059 1.00 89.06 212 ASN A CA 1
ATOM 1725 C C . ASN A 1 212 ? 8.082 11.167 7.695 1.00 89.06 212 ASN A C 1
ATOM 1727 O O . ASN A 1 212 ? 6.975 11.526 8.099 1.00 89.06 212 ASN A O 1
ATOM 1731 N N . VAL A 1 213 ? 8.515 9.914 7.748 1.00 88.88 213 VAL A N 1
ATOM 1732 C CA . VAL A 1 213 ? 7.688 8.805 8.217 1.00 88.88 213 VAL A CA 1
ATOM 1733 C C . VAL A 1 213 ? 8.378 8.125 9.389 1.00 88.88 213 VAL A C 1
ATOM 1735 O O . VAL A 1 213 ? 9.594 7.915 9.381 1.00 88.88 213 VAL A O 1
ATOM 1738 N N . HIS A 1 214 ? 7.581 7.812 10.407 1.00 94.69 214 HIS A N 1
ATOM 1739 C CA . HIS A 1 214 ? 8.000 7.051 11.575 1.00 94.69 214 HIS A CA 1
ATOM 1740 C C . HIS A 1 214 ? 7.556 5.602 11.409 1.00 94.69 214 HIS A C 1
ATOM 1742 O O . HIS A 1 214 ? 6.402 5.335 11.061 1.00 94.69 214 HIS A O 1
ATOM 1748 N N . PHE A 1 215 ? 8.478 4.688 11.674 1.00 95.88 215 PHE A N 1
ATOM 1749 C CA . PHE A 1 215 ? 8.278 3.258 11.538 1.00 95.88 215 PHE A CA 1
ATOM 1750 C C . PHE A 1 215 ? 8.533 2.544 12.850 1.00 95.88 215 PHE A C 1
ATOM 1752 O O . PHE A 1 215 ? 9.537 2.802 13.512 1.00 95.88 215 PHE A O 1
ATOM 1759 N N . ASN A 1 216 ? 7.680 1.576 13.151 1.00 95.12 216 ASN A N 1
ATOM 1760 C CA . ASN A 1 216 ? 7.979 0.539 14.120 1.00 95.12 216 ASN A CA 1
ATOM 1761 C C . ASN A 1 216 ? 8.912 -0.486 13.471 1.00 95.12 216 ASN A C 1
ATOM 1763 O O . ASN A 1 216 ? 8.665 -0.937 12.353 1.00 95.12 216 ASN A O 1
ATOM 1767 N N . LEU A 1 217 ? 9.964 -0.883 14.172 1.00 96.44 217 LEU A N 1
ATOM 1768 C CA . LEU A 1 217 ? 10.861 -1.949 13.745 1.00 96.44 217 LEU A CA 1
ATOM 1769 C C . LEU A 1 217 ? 11.031 -2.946 14.885 1.00 96.44 217 LEU A C 1
ATOM 1771 O O . LEU A 1 217 ? 11.432 -2.569 15.979 1.00 96.44 217 LEU A O 1
ATOM 1775 N N . ASN A 1 218 ? 10.777 -4.223 14.614 1.00 95.12 218 ASN A N 1
ATOM 1776 C CA . ASN A 1 218 ? 11.295 -5.312 15.433 1.00 95.12 218 ASN A CA 1
ATOM 1777 C C . ASN A 1 218 ? 12.638 -5.752 14.834 1.00 95.12 218 ASN A C 1
ATOM 1779 O O . ASN A 1 218 ? 12.655 -6.318 13.742 1.00 95.12 218 ASN A O 1
ATOM 1783 N N . ILE A 1 219 ? 13.754 -5.494 15.524 1.00 95.25 219 ILE A N 1
ATOM 1784 C CA . ILE A 1 219 ? 15.089 -5.784 14.976 1.00 95.25 219 ILE A CA 1
ATOM 1785 C C . ILE A 1 219 ? 15.320 -7.283 14.755 1.00 95.25 219 ILE A C 1
ATOM 1787 O O . ILE A 1 219 ? 16.035 -7.664 13.838 1.00 95.25 219 ILE A O 1
ATOM 1791 N N . GLU A 1 220 ? 14.674 -8.147 15.540 1.00 93.94 220 GLU A N 1
ATOM 1792 C CA . GLU A 1 220 ? 14.794 -9.603 15.392 1.00 93.94 220 GLU A CA 1
ATOM 1793 C C . GLU A 1 220 ? 14.036 -10.143 14.171 1.00 93.94 220 GLU A C 1
ATOM 1795 O O . GLU A 1 220 ? 14.236 -11.293 13.782 1.00 93.94 220 GLU A O 1
ATOM 1800 N N . ALA A 1 221 ? 13.164 -9.333 13.561 1.00 92.38 221 ALA A N 1
ATOM 1801 C CA . ALA A 1 221 ? 12.392 -9.720 12.385 1.00 92.38 221 ALA A CA 1
ATOM 1802 C C . ALA A 1 221 ? 13.140 -9.487 11.062 1.00 92.38 221 ALA A C 1
ATOM 1804 O O . ALA A 1 221 ? 12.664 -9.930 10.018 1.00 92.38 221 ALA A O 1
ATOM 1805 N N . ILE A 1 222 ? 14.293 -8.809 11.086 1.00 93.12 222 ILE A N 1
ATOM 1806 C CA . ILE A 1 222 ? 15.060 -8.462 9.885 1.00 93.12 222 ILE A CA 1
ATOM 1807 C C . ILE A 1 222 ? 16.499 -8.993 9.973 1.00 93.12 222 ILE A C 1
ATOM 1809 O O . ILE A 1 222 ? 17.029 -9.164 11.071 1.00 93.12 222 ILE A O 1
ATOM 1813 N N . PRO A 1 223 ? 17.177 -9.255 8.840 1.00 91.00 223 PRO A N 1
ATOM 1814 C CA . PRO A 1 223 ? 18.554 -9.747 8.830 1.00 91.00 223 PRO A CA 1
ATOM 1815 C C . PRO A 1 223 ? 19.563 -8.604 9.057 1.00 91.00 223 PRO A C 1
ATOM 1817 O O . PRO A 1 223 ? 20.441 -8.372 8.230 1.00 91.00 223 PRO A O 1
ATOM 1820 N N . MET A 1 224 ? 19.411 -7.865 10.156 1.00 91.00 224 MET A N 1
ATOM 1821 C CA . MET A 1 224 ? 20.249 -6.726 10.534 1.00 91.00 224 MET A CA 1
ATOM 1822 C C . MET A 1 224 ? 20.393 -6.673 12.054 1.00 91.00 224 MET A C 1
ATOM 1824 O O . MET A 1 224 ? 19.434 -6.931 12.776 1.00 91.00 224 MET A O 1
ATOM 1828 N N . ASN A 1 225 ? 21.575 -6.320 12.556 1.00 94.50 225 ASN A N 1
ATOM 1829 C CA . ASN A 1 225 ? 21.793 -6.132 13.993 1.00 94.50 225 ASN A CA 1
ATOM 1830 C C . ASN A 1 225 ? 21.717 -4.651 14.421 1.00 94.50 225 ASN A C 1
ATOM 1832 O O . ASN A 1 225 ? 21.643 -3.740 13.600 1.00 94.50 225 ASN A O 1
ATOM 1836 N N . ILE A 1 226 ? 21.740 -4.399 15.733 1.00 94.25 226 ILE A N 1
ATOM 1837 C CA . ILE A 1 226 ? 21.595 -3.049 16.308 1.00 94.25 226 ILE A CA 1
ATOM 1838 C C . ILE A 1 226 ? 22.745 -2.113 15.899 1.00 94.25 226 ILE A C 1
ATOM 1840 O O . ILE A 1 226 ? 22.521 -0.921 15.684 1.00 94.25 226 ILE A O 1
ATOM 1844 N N . GLU A 1 227 ? 23.977 -2.618 15.802 1.00 94.94 227 GLU A N 1
ATOM 1845 C CA . GLU A 1 227 ? 25.136 -1.812 15.396 1.00 94.94 227 GLU A CA 1
ATOM 1846 C C . GLU A 1 227 ? 25.015 -1.401 13.924 1.00 94.94 227 GLU A C 1
ATOM 1848 O O . GLU A 1 227 ? 25.184 -0.228 13.591 1.00 94.94 227 GLU A O 1
ATOM 1853 N N . GLU A 1 228 ? 24.622 -2.344 13.065 1.00 95.06 228 GLU A N 1
ATOM 1854 C CA . GLU A 1 228 ? 24.331 -2.098 11.653 1.00 95.06 228 GLU A CA 1
ATOM 1855 C C . GLU A 1 228 ? 23.204 -1.075 11.490 1.00 95.06 228 GLU A C 1
ATOM 1857 O O . GLU A 1 228 ? 23.406 -0.082 10.793 1.00 95.06 228 GLU A O 1
ATOM 1862 N N . LEU A 1 229 ? 22.072 -1.245 12.183 1.00 95.94 229 LEU A N 1
ATOM 1863 C CA . LEU A 1 229 ? 20.940 -0.314 12.135 1.00 95.94 229 LEU A CA 1
ATOM 1864 C C . LEU A 1 229 ? 21.357 1.108 12.530 1.00 95.94 229 LEU A C 1
ATOM 1866 O O . LEU A 1 229 ? 21.068 2.065 11.811 1.00 95.94 229 LEU A O 1
ATOM 1870 N N . ASN A 1 230 ? 22.063 1.256 13.652 1.00 95.38 230 ASN A N 1
ATOM 1871 C CA . ASN A 1 230 ? 22.519 2.564 14.123 1.00 95.38 230 ASN A CA 1
ATOM 1872 C C . ASN A 1 230 ? 23.550 3.199 13.182 1.00 95.38 230 ASN A C 1
ATOM 1874 O O . ASN A 1 230 ? 23.587 4.423 13.048 1.00 95.38 230 ASN A O 1
ATOM 1878 N N . SER A 1 231 ? 24.355 2.388 12.489 1.00 95.38 231 SER A N 1
ATOM 1879 C CA . SER A 1 231 ? 25.308 2.886 11.493 1.00 95.38 231 SER A CA 1
ATOM 1880 C C . SER A 1 231 ? 24.639 3.501 10.258 1.00 95.38 231 SER A C 1
ATOM 1882 O O . SER A 1 231 ? 25.286 4.275 9.555 1.00 95.38 231 SER A O 1
ATOM 1884 N N . LEU A 1 232 ? 23.351 3.208 10.015 1.00 95.38 232 LEU A N 1
ATOM 1885 C CA . LEU A 1 232 ? 22.584 3.779 8.904 1.00 95.38 232 LEU A CA 1
ATOM 1886 C C . LEU A 1 232 ? 22.109 5.209 9.160 1.00 95.38 232 LEU A C 1
ATOM 1888 O O . LEU A 1 232 ? 21.628 5.853 8.229 1.00 95.38 232 LEU A O 1
ATOM 1892 N N . VAL A 1 233 ? 22.210 5.728 10.388 1.00 96.81 233 VAL A N 1
ATOM 1893 C CA . VAL A 1 233 ? 21.770 7.096 10.688 1.00 96.81 233 VAL A CA 1
ATOM 1894 C C . VAL A 1 233 ? 22.560 8.095 9.841 1.00 96.81 233 VAL A C 1
ATOM 1896 O O . VAL A 1 233 ? 23.777 8.230 9.943 1.00 96.81 233 VAL A O 1
ATOM 1899 N N . GLY A 1 234 ? 21.837 8.834 9.006 1.00 91.12 234 GLY A N 1
ATOM 1900 C CA . GLY A 1 234 ? 22.376 9.787 8.048 1.00 91.12 234 GLY A CA 1
ATOM 1901 C C . GLY A 1 234 ? 22.643 9.213 6.653 1.00 91.12 234 GLY A C 1
ATOM 1902 O O . GLY A 1 234 ? 22.823 10.024 5.739 1.00 91.12 234 GLY A O 1
ATOM 1903 N N . ASP A 1 235 ? 22.605 7.893 6.475 1.00 91.56 235 ASP A N 1
ATOM 1904 C CA . ASP A 1 235 ? 22.783 7.195 5.200 1.00 91.56 235 ASP A CA 1
ATOM 1905 C C . ASP A 1 235 ? 21.437 6.939 4.494 1.00 91.56 235 ASP A C 1
ATOM 1907 O O . ASP A 1 235 ? 20.349 7.148 5.043 1.00 91.56 235 ASP A O 1
ATOM 1911 N N . TYR A 1 236 ? 21.517 6.520 3.229 1.00 86.31 236 TYR A N 1
ATOM 1912 C CA . TYR A 1 236 ? 20.359 6.172 2.410 1.00 86.31 236 TYR A CA 1
ATOM 1913 C C . TYR A 1 236 ? 20.118 4.663 2.394 1.00 86.31 236 TYR A C 1
ATOM 1915 O O . TYR A 1 236 ? 21.058 3.870 2.304 1.00 86.31 236 TYR A O 1
ATOM 1923 N N . ALA A 1 237 ? 18.846 4.277 2.410 1.00 86.81 237 ALA A N 1
ATOM 1924 C CA . ALA A 1 237 ? 18.415 2.892 2.339 1.00 86.81 237 ALA A CA 1
ATOM 1925 C C . ALA A 1 237 ? 17.088 2.765 1.579 1.00 86.81 237 ALA A C 1
ATOM 1927 O O . ALA A 1 237 ? 16.306 3.711 1.465 1.00 86.81 237 ALA A O 1
ATOM 1928 N N . THR A 1 238 ? 16.839 1.565 1.063 1.00 85.62 238 THR A N 1
ATOM 1929 C CA . THR A 1 238 ? 15.495 1.150 0.656 1.00 85.62 238 THR A CA 1
ATOM 1930 C C . THR A 1 238 ? 14.801 0.532 1.865 1.00 85.62 238 THR A C 1
ATOM 1932 O O . THR A 1 238 ? 15.349 -0.393 2.467 1.00 85.62 238 THR A O 1
ATOM 1935 N N . ILE A 1 239 ? 13.616 1.032 2.203 1.00 87.75 239 ILE A N 1
ATOM 1936 C CA . ILE A 1 239 ? 12.811 0.578 3.337 1.00 87.75 239 ILE A CA 1
ATOM 1937 C C . ILE A 1 239 ? 11.616 -0.195 2.796 1.00 87.75 239 ILE A C 1
ATOM 1939 O O . ILE A 1 239 ? 10.894 0.325 1.947 1.00 87.75 239 ILE A O 1
ATOM 1943 N N . TYR A 1 240 ? 11.426 -1.412 3.296 1.00 88.31 240 TYR A N 1
ATOM 1944 C CA . TYR A 1 240 ? 10.253 -2.244 3.052 1.00 88.31 240 TYR A CA 1
ATOM 1945 C C . TYR A 1 240 ? 9.403 -2.228 4.320 1.00 88.31 240 TYR A C 1
ATOM 1947 O O . TYR A 1 240 ? 9.949 -2.359 5.422 1.00 88.31 240 TYR A O 1
ATOM 1955 N N . TYR A 1 241 ? 8.103 -1.980 4.194 1.00 89.62 241 TYR A N 1
ATOM 1956 C CA . TYR A 1 241 ? 7.223 -1.796 5.339 1.00 89.62 241 TYR A CA 1
ATOM 1957 C C . TYR A 1 241 ? 5.762 -2.076 5.012 1.00 89.62 241 TYR A C 1
ATOM 1959 O O . TYR A 1 241 ? 5.309 -1.814 3.909 1.00 89.62 241 TYR A O 1
ATOM 1967 N N . THR A 1 242 ? 4.982 -2.507 5.995 1.00 85.81 242 THR A N 1
ATOM 1968 C CA . THR A 1 242 ? 3.517 -2.521 5.890 1.00 85.81 242 THR A CA 1
ATOM 1969 C C . THR A 1 242 ? 2.936 -1.230 6.446 1.00 85.81 242 THR A C 1
ATOM 1971 O O . THR A 1 242 ? 3.454 -0.715 7.440 1.00 85.81 242 THR A O 1
ATOM 1974 N N . SER A 1 243 ? 1.845 -0.726 5.865 1.00 82.31 243 SER A N 1
ATOM 1975 C CA . SER A 1 243 ? 1.103 0.426 6.395 1.00 82.31 243 SER A CA 1
ATOM 1976 C C . SER A 1 243 ? -0.355 0.060 6.627 1.00 82.31 243 SER A C 1
ATOM 1978 O O . SER A 1 243 ? -1.097 -0.206 5.684 1.00 82.31 243 SER A O 1
ATOM 1980 N N . THR A 1 244 ? -0.773 0.044 7.889 1.00 78.62 244 THR A N 1
ATOM 1981 C CA . THR A 1 244 ? -2.150 -0.279 8.270 1.00 78.62 244 THR A CA 1
ATOM 1982 C C . THR A 1 244 ? -2.816 0.931 8.899 1.00 78.62 244 THR A C 1
ATOM 1984 O O . THR A 1 244 ? -2.251 1.575 9.782 1.00 78.62 244 THR A O 1
ATOM 1987 N N . LEU A 1 245 ? -4.035 1.245 8.462 1.00 78.00 245 LEU A N 1
ATOM 1988 C CA . LEU A 1 245 ? -4.846 2.276 9.100 1.00 78.00 245 LEU A CA 1
ATOM 1989 C C . LEU A 1 245 ? -5.486 1.709 10.366 1.00 78.00 245 LEU A C 1
ATOM 1991 O O . LEU A 1 245 ? -6.250 0.746 10.309 1.00 78.00 245 LEU A O 1
ATOM 1995 N N . GLU A 1 246 ? -5.199 2.329 11.503 1.00 80.12 246 GLU A N 1
ATOM 1996 C CA . GLU A 1 246 ? -5.779 1.966 12.789 1.00 80.12 246 GLU A CA 1
ATOM 1997 C C . GLU A 1 246 ? -6.663 3.090 13.321 1.00 80.12 246 GLU A C 1
ATOM 1999 O O . GLU A 1 246 ? -6.296 4.269 13.296 1.00 80.12 246 GLU A O 1
ATOM 2004 N N . ASN A 1 247 ? -7.835 2.714 13.840 1.00 86.75 247 ASN A N 1
ATOM 2005 C CA . ASN A 1 247 ? -8.685 3.646 14.565 1.00 86.75 247 ASN A CA 1
ATOM 2006 C C . ASN A 1 247 ? -8.117 3.834 15.970 1.00 86.75 247 ASN A C 1
ATOM 2008 O O . ASN A 1 247 ? -8.089 2.898 16.775 1.00 86.75 247 ASN A O 1
ATOM 2012 N N . ASN A 1 248 ? -7.703 5.054 16.276 1.00 86.12 248 ASN A N 1
ATOM 2013 C CA . ASN A 1 248 ? -7.148 5.400 17.568 1.00 86.12 248 ASN A CA 1
ATOM 2014 C C . ASN A 1 248 ? -8.166 6.224 18.362 1.00 86.12 248 ASN A C 1
ATOM 2016 O O . ASN A 1 248 ? -8.506 7.356 18.005 1.00 86.12 248 ASN A O 1
ATOM 2020 N N . LEU A 1 249 ? -8.689 5.606 19.420 1.00 93.69 249 LEU A N 1
ATOM 2021 C CA . LEU A 1 249 ? -9.736 6.170 20.262 1.00 93.69 249 LEU A CA 1
ATOM 2022 C C . LEU A 1 249 ? -9.174 7.319 21.099 1.00 93.69 249 LEU A C 1
ATOM 2024 O O . LEU A 1 249 ? -8.194 7.144 21.816 1.00 93.69 249 LEU A O 1
ATOM 2028 N N . GLN A 1 250 ? -9.819 8.478 21.020 1.00 93.56 250 GLN A N 1
ATOM 2029 C CA . GLN A 1 250 ? -9.417 9.686 21.738 1.00 93.56 250 GLN A CA 1
ATOM 2030 C C . GLN A 1 250 ? -10.321 9.952 22.940 1.00 93.56 250 GLN A C 1
ATOM 2032 O O . GLN A 1 250 ? -9.839 10.338 24.000 1.00 93.56 250 GLN A O 1
ATOM 2037 N N . ASP A 1 251 ? -11.625 9.711 22.788 1.00 95.31 251 ASP A N 1
ATOM 2038 C CA . ASP A 1 251 ? -12.601 9.831 23.869 1.00 95.31 251 ASP A CA 1
ATOM 2039 C C . ASP A 1 251 ? -13.795 8.897 23.641 1.00 95.31 251 ASP A C 1
ATOM 2041 O O . ASP A 1 251 ? -14.113 8.513 22.511 1.00 95.31 251 ASP A O 1
ATOM 2045 N N . LEU A 1 252 ? -14.482 8.547 24.722 1.00 95.94 252 LEU A N 1
ATOM 2046 C CA . LEU A 1 252 ? -15.656 7.689 24.710 1.00 95.94 252 LEU A CA 1
ATOM 2047 C C . LEU A 1 252 ? -16.725 8.265 25.630 1.00 95.94 252 LEU A C 1
ATOM 2049 O O . LEU A 1 252 ? -16.528 8.359 26.837 1.00 95.94 252 LEU A O 1
ATOM 2053 N N . HIS A 1 253 ? -17.869 8.658 25.075 1.00 96.38 253 HIS A N 1
ATOM 2054 C CA . HIS A 1 253 ? -18.951 9.278 25.840 1.00 96.38 253 HIS A CA 1
ATOM 2055 C C . HIS A 1 253 ? -20.118 8.326 26.047 1.00 96.38 253 HIS A C 1
ATOM 2057 O O . HIS A 1 253 ? -20.580 7.679 25.108 1.00 96.38 253 HIS A O 1
ATOM 2063 N N . VAL A 1 254 ? -20.679 8.343 27.254 1.00 95.94 254 VAL A N 1
ATOM 2064 C CA . VAL A 1 254 ? -21.958 7.706 27.589 1.00 95.94 254 VAL A CA 1
ATOM 2065 C C . VAL A 1 254 ? -22.917 8.797 28.039 1.00 95.94 254 VAL A C 1
ATOM 2067 O O . VAL A 1 254 ? -22.619 9.549 28.966 1.00 95.94 254 VAL A O 1
ATOM 2070 N N . SER A 1 255 ? -24.077 8.902 27.387 1.00 90.94 255 SER A N 1
ATOM 2071 C CA . SER A 1 255 ? -25.095 9.920 27.705 1.00 90.94 255 SER A CA 1
ATOM 2072 C C . SER A 1 255 ? -24.557 11.364 27.719 1.00 90.94 255 SER A C 1
ATOM 2074 O O . SER A 1 255 ? -25.007 12.184 28.516 1.00 90.94 255 SER A O 1
ATOM 2076 N N . GLY A 1 256 ? -23.591 11.673 26.846 1.00 89.75 256 GLY A N 1
ATOM 2077 C CA . GLY A 1 256 ? -22.980 13.004 26.722 1.00 89.75 256 GLY A CA 1
ATOM 2078 C C . GLY A 1 256 ? -21.862 13.314 27.725 1.00 89.75 256 GLY A C 1
ATOM 2079 O O . GLY A 1 256 ? -21.370 14.439 27.736 1.00 89.75 256 GLY A O 1
ATOM 2080 N N . THR A 1 257 ? -21.455 12.345 28.549 1.00 92.00 257 THR A N 1
ATOM 2081 C CA . THR A 1 257 ? -20.344 12.487 29.500 1.00 92.00 257 THR A CA 1
ATOM 2082 C C . THR A 1 257 ? -19.177 11.601 29.078 1.00 92.00 257 THR A C 1
ATOM 2084 O O . THR A 1 257 ? -19.384 10.414 28.820 1.00 92.00 257 THR A O 1
ATOM 2087 N N . SER A 1 258 ? -17.963 12.157 29.046 1.00 94.06 258 SER A N 1
ATOM 2088 C CA . SER A 1 258 ? -16.728 11.401 28.792 1.00 94.06 258 SER A CA 1
ATOM 2089 C C . SER A 1 258 ? -16.466 10.365 29.888 1.00 94.06 258 SER A C 1
ATOM 2091 O O . SER A 1 258 ? -16.549 10.676 31.078 1.00 94.06 258 SER A O 1
ATOM 2093 N N . LEU A 1 259 ? -16.114 9.149 29.472 1.00 93.12 259 LEU A N 1
ATOM 2094 C CA . LEU A 1 259 ? -15.616 8.087 30.342 1.00 93.12 259 LEU A CA 1
ATOM 2095 C C . LEU A 1 259 ? -14.149 8.294 30.725 1.00 93.12 259 LEU A C 1
ATOM 2097 O O . LEU A 1 259 ? -13.742 7.861 31.794 1.00 93.12 259 LEU A O 1
ATOM 2101 N N . PHE A 1 260 ? -13.356 8.970 29.890 1.00 90.50 260 PHE A N 1
ATOM 2102 C CA . PHE A 1 260 ? -11.938 9.212 30.174 1.00 90.50 260 PHE A CA 1
ATOM 2103 C C . PHE A 1 260 ? -11.741 10.403 31.120 1.00 90.50 260 PHE A C 1
ATOM 2105 O O . PHE A 1 260 ? -10.700 10.531 31.771 1.00 90.50 260 PHE A O 1
ATOM 2112 N N . GLY A 1 261 ? -12.746 11.276 31.243 1.00 86.19 261 GLY A N 1
ATOM 2113 C CA . GLY A 1 261 ? -12.770 12.358 32.220 1.00 86.19 261 GLY A CA 1
ATOM 2114 C C . GLY A 1 261 ? -11.564 13.282 32.061 1.00 86.19 261 GLY A C 1
ATOM 2115 O O . GLY A 1 261 ? -11.348 13.859 30.997 1.00 86.19 261 GLY A O 1
ATOM 2116 N N . THR A 1 262 ? -10.752 13.418 33.111 1.00 84.25 262 THR A N 1
ATOM 2117 C CA . THR A 1 262 ? -9.539 14.257 33.091 1.00 84.25 262 THR A CA 1
ATOM 2118 C C . THR A 1 262 ? -8.397 13.689 32.249 1.00 84.25 262 THR A C 1
ATOM 2120 O O . THR A 1 262 ? -7.430 14.404 32.004 1.00 84.25 262 THR A O 1
ATOM 2123 N N . HIS A 1 263 ? -8.477 12.422 31.832 1.00 83.38 263 HIS A N 1
ATOM 2124 C CA . HIS A 1 263 ? -7.494 11.790 30.948 1.00 83.38 263 HIS A CA 1
ATOM 2125 C C . HIS A 1 263 ? -7.794 12.017 29.464 1.00 83.38 263 HIS A C 1
ATOM 2127 O O . HIS A 1 263 ? -6.985 11.642 28.618 1.00 83.38 263 HIS A O 1
ATOM 2133 N N . THR A 1 264 ? -8.927 12.646 29.150 1.00 86.31 264 THR A N 1
ATOM 2134 C CA . THR A 1 264 ? -9.287 13.006 27.780 1.00 86.31 264 THR A CA 1
ATOM 2135 C C . THR A 1 264 ? -8.263 13.990 27.209 1.00 86.31 264 THR A C 1
ATOM 2137 O O . THR A 1 264 ? -7.987 15.013 27.849 1.00 86.31 264 THR A O 1
ATOM 2140 N N . PRO A 1 265 ? -7.707 13.733 26.013 1.00 84.69 265 PRO A N 1
ATOM 2141 C CA . PRO A 1 265 ? -6.881 14.705 25.311 1.00 84.69 265 PRO A CA 1
ATOM 2142 C C . PRO A 1 265 ? -7.640 16.014 25.051 1.00 84.69 265 PRO A C 1
ATOM 2144 O O . PRO A 1 265 ? -8.870 16.068 25.087 1.00 84.69 265 PRO A O 1
ATOM 2147 N N . ALA A 1 266 ? -6.909 17.089 24.747 1.00 87.12 266 ALA A N 1
ATOM 2148 C CA . ALA A 1 266 ? -7.548 18.304 24.255 1.00 87.12 266 ALA A CA 1
ATOM 2149 C C . ALA A 1 266 ? -8.333 17.980 22.975 1.00 87.12 266 ALA A C 1
ATOM 2151 O O . ALA A 1 266 ? -7.798 17.333 22.076 1.00 87.12 266 ALA A O 1
ATOM 2152 N N . TYR A 1 267 ? -9.590 18.422 22.921 1.00 86.56 267 TYR A N 1
ATOM 2153 C CA . TYR A 1 267 ? -10.452 18.188 21.768 1.00 86.56 267 TYR A CA 1
ATOM 2154 C C . TYR A 1 267 ? -9.818 18.736 20.486 1.00 86.56 267 TYR A C 1
ATOM 2156 O O . TYR A 1 267 ? -9.332 19.870 20.464 1.00 86.56 267 TYR A O 1
ATOM 2164 N N . ASP A 1 268 ? -9.893 17.941 19.423 1.00 81.44 268 ASP A N 1
ATOM 2165 C CA . ASP A 1 268 ? -9.487 18.311 18.072 1.00 81.44 268 ASP A CA 1
ATOM 2166 C C . ASP A 1 268 ? -10.710 18.242 17.150 1.00 81.44 268 ASP A C 1
ATOM 2168 O O . ASP A 1 268 ? -11.475 17.277 17.167 1.00 81.44 268 ASP A O 1
ATOM 2172 N N . GLU A 1 269 ? -10.894 19.274 16.329 1.00 84.62 269 GLU A N 1
ATOM 2173 C CA . GLU A 1 269 ? -12.011 19.366 15.386 1.00 84.62 269 GLU A CA 1
ATOM 2174 C C . GLU A 1 269 ? -11.970 18.307 14.276 1.00 84.62 269 GLU A C 1
ATOM 2176 O O . GLU A 1 269 ? -12.994 18.043 13.650 1.00 84.62 269 GLU A O 1
ATOM 2181 N N . ASN A 1 270 ? -10.814 17.677 14.056 1.00 83.06 270 ASN A N 1
ATOM 2182 C CA . ASN A 1 270 ? -10.628 16.638 13.045 1.00 83.06 270 ASN A CA 1
ATOM 2183 C C . ASN A 1 270 ? -10.987 15.232 13.544 1.00 83.06 270 ASN A C 1
ATOM 2185 O O . ASN A 1 270 ? -10.845 14.265 12.791 1.00 83.06 270 ASN A O 1
ATOM 2189 N N . TRP A 1 271 ? -11.414 15.083 14.801 1.00 91.50 271 TRP A N 1
ATOM 2190 C CA . TRP A 1 271 ? -11.864 13.789 15.299 1.00 91.50 271 TRP A CA 1
ATOM 2191 C C . TRP A 1 271 ? -13.127 13.338 14.571 1.00 91.50 271 TRP A C 1
ATOM 2193 O O . TRP A 1 271 ? -14.126 14.048 14.470 1.00 91.50 271 TRP A O 1
ATOM 2203 N N . LEU A 1 272 ? -13.073 12.104 14.089 1.00 91.50 272 LEU A N 1
ATOM 2204 C CA . LEU A 1 272 ? -14.224 11.381 13.592 1.00 91.50 272 LEU A CA 1
ATOM 2205 C C . LEU A 1 272 ? -15.067 10.908 14.774 1.00 91.50 272 LEU A C 1
ATOM 2207 O O . LEU A 1 272 ? -14.561 10.680 15.875 1.00 91.50 272 LEU A O 1
ATOM 2211 N N . GLN A 1 273 ? -16.360 10.728 14.528 1.00 94.25 273 GLN A N 1
ATOM 2212 C CA . GLN A 1 273 ? -17.299 10.261 15.536 1.00 94.25 273 GLN A CA 1
ATOM 2213 C C . GLN A 1 273 ? -18.097 9.073 15.008 1.00 94.25 273 GLN A C 1
ATOM 2215 O O . GLN A 1 273 ? -18.640 9.120 13.905 1.00 94.25 273 GLN A O 1
ATOM 2220 N N . ILE A 1 274 ? -18.225 8.033 15.831 1.00 94.62 274 ILE A N 1
ATOM 2221 C CA . ILE A 1 274 ? -19.181 6.943 15.620 1.00 94.62 274 ILE A CA 1
ATOM 2222 C C . ILE A 1 274 ? -20.088 6.818 16.841 1.00 94.62 274 ILE A C 1
ATOM 2224 O O . ILE A 1 274 ? -19.638 6.896 17.984 1.00 94.62 274 ILE A O 1
ATOM 2228 N N . THR A 1 275 ? -21.382 6.634 16.592 1.00 97.06 275 THR A N 1
ATOM 2229 C CA . THR A 1 275 ? -22.378 6.367 17.634 1.00 97.06 275 THR A CA 1
ATOM 2230 C C . THR A 1 275 ? -22.873 4.940 17.483 1.00 97.06 275 THR A C 1
ATOM 2232 O O . THR A 1 275 ? -23.287 4.544 16.395 1.00 97.06 275 THR A O 1
ATOM 2235 N N . GLY A 1 276 ? -22.842 4.163 18.560 1.00 97.50 276 GLY A N 1
ATOM 2236 C CA . GLY A 1 276 ? -23.228 2.758 18.504 1.00 97.50 276 GLY A CA 1
ATOM 2237 C C . GLY A 1 276 ? -23.195 2.072 19.858 1.00 97.50 276 GLY A C 1
ATOM 2238 O O . GLY A 1 276 ? -22.967 2.706 20.884 1.00 97.50 276 GLY A O 1
ATOM 2239 N N . VAL A 1 277 ? -23.447 0.769 19.872 1.00 98.25 277 VAL A N 1
ATOM 2240 C CA . VAL A 1 277 ? -23.396 -0.049 21.086 1.00 98.25 277 VAL A CA 1
ATOM 2241 C C . VAL A 1 277 ? -21.954 -0.471 21.357 1.00 98.25 277 VAL A C 1
ATOM 2243 O O . VAL A 1 277 ? -21.316 -1.069 20.490 1.00 98.25 277 VAL A O 1
ATOM 2246 N N . LEU A 1 278 ? -21.460 -0.192 22.567 1.00 98.12 278 LEU A N 1
ATOM 2247 C CA . LEU A 1 278 ? -20.154 -0.660 23.033 1.00 98.12 278 LEU A CA 1
ATOM 2248 C C . LEU A 1 278 ? -20.177 -2.172 23.280 1.00 98.12 278 LEU A C 1
ATOM 2250 O O . LEU A 1 278 ? -21.026 -2.673 24.018 1.00 98.12 278 LEU A O 1
ATOM 2254 N N . GLN A 1 279 ? -19.212 -2.887 22.713 1.00 97.62 279 GLN A N 1
ATOM 2255 C CA . GLN A 1 279 ? -18.992 -4.318 22.907 1.00 97.62 279 GLN A CA 1
ATOM 2256 C C . GLN A 1 279 ? -17.520 -4.609 23.229 1.00 97.62 279 GLN A C 1
ATOM 2258 O O . GLN A 1 279 ? -16.638 -3.784 22.996 1.00 97.62 279 GLN A O 1
ATOM 2263 N N . GLY A 1 280 ? -17.245 -5.802 23.764 1.00 95.38 280 GLY A N 1
ATOM 2264 C CA . GLY A 1 280 ? -15.882 -6.250 24.085 1.00 95.38 280 GLY A CA 1
ATOM 2265 C C . GLY A 1 280 ? -15.337 -5.751 25.428 1.00 95.38 280 GLY A C 1
ATOM 2266 O O . GLY A 1 280 ? -14.241 -6.139 25.816 1.00 95.38 280 GLY A O 1
ATOM 2267 N N . ALA A 1 281 ? -16.112 -4.967 26.185 1.00 96.25 281 ALA A N 1
ATOM 2268 C CA . ALA A 1 281 ? -15.705 -4.392 27.468 1.00 96.25 281 ALA A CA 1
ATOM 2269 C C . ALA A 1 281 ? -16.264 -5.153 28.689 1.00 96.25 281 ALA A C 1
ATOM 2271 O O . ALA A 1 281 ? -16.736 -4.552 29.645 1.00 96.25 281 ALA A O 1
ATOM 2272 N N . ALA A 1 282 ? -16.282 -6.489 28.667 1.00 94.00 282 ALA A N 1
ATOM 2273 C CA . ALA A 1 282 ? -16.926 -7.270 29.733 1.00 94.00 282 ALA A CA 1
ATOM 2274 C C . ALA A 1 282 ? -16.122 -7.329 31.047 1.00 94.00 282 ALA A C 1
ATOM 2276 O O . ALA A 1 282 ? -16.696 -7.543 32.114 1.00 94.00 282 ALA A O 1
ATOM 2277 N N . THR A 1 283 ? -14.801 -7.167 30.974 1.00 94.75 283 THR A N 1
ATOM 2278 C CA . THR A 1 283 ? -13.880 -7.313 32.108 1.00 94.75 283 THR A CA 1
ATOM 2279 C C . THR A 1 283 ? -12.794 -6.250 32.063 1.00 94.75 283 THR A C 1
ATOM 2281 O O . THR A 1 283 ? -12.335 -5.891 30.981 1.00 94.75 283 THR A O 1
ATOM 2284 N N . ILE A 1 284 ? -12.344 -5.808 33.239 1.00 95.19 284 ILE A N 1
ATOM 2285 C CA . ILE A 1 284 ? -11.204 -4.894 33.392 1.00 95.19 284 ILE A CA 1
ATOM 2286 C C . ILE A 1 284 ? -9.949 -5.535 32.786 1.00 95.19 284 ILE A C 1
ATOM 2288 O O . ILE A 1 284 ? -9.672 -6.717 33.022 1.00 95.19 284 ILE A O 1
ATOM 2292 N N . THR A 1 285 ? -9.174 -4.762 32.026 1.00 92.94 285 THR A N 1
ATOM 2293 C CA . THR A 1 285 ? -7.914 -5.233 31.442 1.00 92.94 285 THR A CA 1
ATOM 2294 C C . THR A 1 285 ? -6.909 -5.552 32.553 1.00 92.94 285 THR A C 1
ATOM 2296 O O . THR A 1 285 ? -6.608 -4.713 33.394 1.00 92.94 285 THR A O 1
ATOM 2299 N N . SER A 1 286 ? -6.402 -6.788 32.580 1.00 84.31 286 SER A N 1
ATOM 2300 C CA . SER A 1 286 ? -5.606 -7.322 33.701 1.00 84.31 286 SER A CA 1
ATOM 2301 C C . SER A 1 286 ? -4.087 -7.337 33.450 1.00 84.31 286 SER A C 1
ATOM 2303 O O . SER A 1 286 ? -3.364 -8.044 34.147 1.00 84.31 286 SER A O 1
ATOM 2305 N N . GLY A 1 287 ? -3.594 -6.598 32.452 1.00 84.12 287 GLY A N 1
ATOM 2306 C CA . GLY A 1 287 ? -2.176 -6.561 32.082 1.00 84.12 287 GLY A CA 1
ATOM 2307 C C . GLY A 1 287 ? -1.812 -5.330 31.252 1.00 84.12 287 GLY A C 1
ATOM 2308 O O . GLY A 1 287 ? -2.648 -4.459 31.029 1.00 84.12 287 GLY A O 1
ATOM 2309 N N . ASP A 1 288 ? -0.571 -5.292 30.767 1.00 81.69 288 ASP A N 1
ATOM 2310 C CA . ASP A 1 288 ? 0.012 -4.111 30.106 1.00 81.69 288 ASP A CA 1
ATOM 2311 C C . ASP A 1 288 ? -0.341 -3.988 28.615 1.00 81.69 288 ASP A C 1
ATOM 2313 O O . ASP A 1 288 ? 0.129 -3.083 27.928 1.00 81.69 288 ASP A O 1
ATOM 2317 N N . ILE A 1 289 ? -1.175 -4.894 28.096 1.00 83.69 289 ILE A N 1
ATOM 2318 C CA . ILE A 1 289 ? -1.619 -4.882 26.702 1.00 83.69 289 ILE A CA 1
ATOM 2319 C C . ILE A 1 289 ? -3.093 -4.466 26.659 1.00 83.69 289 ILE A C 1
ATOM 2321 O O . ILE A 1 289 ? -3.921 -5.101 27.324 1.00 83.69 289 ILE A O 1
ATOM 2325 N N . PRO A 1 290 ? -3.452 -3.441 25.866 1.00 90.75 290 PRO A N 1
ATOM 2326 C CA . PRO A 1 290 ? -4.832 -3.001 25.752 1.00 90.75 290 PRO A CA 1
ATOM 2327 C C . PRO A 1 290 ? -5.708 -4.094 25.133 1.00 90.75 290 PRO A C 1
ATOM 2329 O O . PRO A 1 290 ? -5.302 -4.840 24.238 1.00 90.75 290 PRO A O 1
ATOM 2332 N N . SER A 1 291 ? -6.949 -4.168 25.600 1.00 93.31 291 SER A N 1
ATOM 2333 C CA . SER A 1 291 ? -7.970 -5.053 25.042 1.00 93.31 291 SER A CA 1
ATOM 2334 C C . SER A 1 291 ? -8.609 -4.430 23.801 1.00 93.31 291 SER A C 1
ATOM 2336 O O . SER A 1 291 ? -8.487 -3.230 23.559 1.00 93.31 291 SER A O 1
ATOM 2338 N N . THR A 1 292 ? -9.293 -5.237 22.991 1.00 94.88 292 THR A N 1
ATOM 2339 C CA . THR A 1 292 ? -10.082 -4.721 21.865 1.00 94.88 292 THR A CA 1
ATOM 2340 C C . THR A 1 292 ? -11.529 -4.519 22.288 1.00 94.88 292 THR A C 1
ATOM 2342 O O . THR A 1 292 ? -12.165 -5.451 22.774 1.00 94.88 292 THR A O 1
ATOM 2345 N N . ILE A 1 293 ? -12.042 -3.316 22.047 1.00 96.88 293 ILE A N 1
ATOM 2346 C CA . ILE A 1 293 ? -13.467 -2.994 22.124 1.00 96.88 293 ILE A CA 1
ATOM 2347 C C . ILE A 1 293 ? -14.005 -2.690 20.726 1.00 96.88 293 ILE A C 1
ATOM 2349 O O . ILE A 1 293 ? -13.242 -2.324 19.827 1.00 96.88 293 ILE A O 1
ATOM 2353 N N . SER A 1 294 ? -15.318 -2.805 20.557 1.00 97.19 294 SER A N 1
ATOM 2354 C CA . SER A 1 294 ? -15.995 -2.529 19.289 1.00 97.19 294 SER A CA 1
ATOM 2355 C C . SER A 1 294 ? -17.184 -1.603 19.501 1.00 97.19 294 SER A C 1
ATOM 2357 O O . SER A 1 294 ? -17.924 -1.764 20.472 1.00 97.19 294 SER A O 1
ATOM 2359 N N . ILE A 1 295 ? -17.390 -0.661 18.582 1.00 97.50 295 ILE A N 1
ATOM 2360 C CA . ILE A 1 295 ? -18.608 0.149 18.502 1.00 97.50 295 ILE A CA 1
ATOM 2361 C C . ILE A 1 295 ? -19.394 -0.303 17.281 1.00 97.50 295 ILE A C 1
ATOM 2363 O O . ILE A 1 295 ? -18.893 -0.207 16.160 1.00 97.50 295 ILE A O 1
ATOM 2367 N N . VAL A 1 296 ? -20.610 -0.800 17.512 1.00 96.25 296 VAL A N 1
ATOM 2368 C CA . VAL A 1 296 ? -21.520 -1.259 16.454 1.00 96.25 296 VAL A CA 1
ATOM 2369 C C . VAL A 1 296 ? -22.637 -0.235 16.285 1.00 96.25 296 VAL A C 1
ATOM 2371 O O . VAL A 1 296 ? -23.462 -0.072 17.187 1.00 96.25 296 VAL A O 1
ATOM 2374 N N . SER A 1 297 ? -22.649 0.489 15.169 1.00 93.94 297 SER A N 1
ATOM 2375 C CA . SER A 1 297 ? -23.688 1.477 14.857 1.00 93.94 297 SER A CA 1
ATOM 2376 C C . SER A 1 297 ? -24.997 0.821 14.410 1.00 93.94 297 SER A C 1
ATOM 2378 O O . SER A 1 297 ? -25.069 -0.379 14.150 1.00 93.94 297 SER A O 1
ATOM 2380 N N . GLU A 1 298 ? -26.064 1.620 14.340 1.00 92.62 298 GLU A N 1
ATOM 2381 C CA . GLU A 1 298 ? -27.415 1.153 13.989 1.00 92.62 298 GLU A CA 1
ATOM 2382 C C . GLU A 1 298 ? -27.503 0.557 12.572 1.00 92.62 298 GLU A C 1
ATOM 2384 O O . GLU A 1 298 ? -28.277 -0.367 12.335 1.00 92.62 298 GLU A O 1
ATOM 2389 N N . ASP A 1 299 ? -26.671 1.038 11.647 1.00 90.75 299 ASP A N 1
ATOM 2390 C CA . ASP A 1 299 ? -26.551 0.525 10.277 1.00 90.75 299 ASP A CA 1
ATOM 2391 C C . ASP A 1 299 ? -25.724 -0.774 10.168 1.00 90.75 299 ASP A C 1
ATOM 2393 O O . ASP A 1 299 ? -25.597 -1.337 9.081 1.00 90.75 299 ASP A O 1
ATOM 2397 N N . GLY A 1 300 ? -25.175 -1.267 11.283 1.00 89.44 300 GLY A N 1
ATOM 2398 C CA . GLY A 1 300 ? -24.342 -2.467 11.345 1.00 89.44 300 GLY A CA 1
ATOM 2399 C C . GLY A 1 300 ? -22.847 -2.227 11.115 1.00 89.44 300 GLY A C 1
ATOM 2400 O O . GLY A 1 300 ? -22.070 -3.181 11.215 1.00 89.44 300 GLY A O 1
ATOM 2401 N N . THR A 1 301 ? -22.409 -0.988 10.856 1.00 88.00 301 THR A N 1
ATOM 2402 C CA . THR A 1 301 ? -20.976 -0.670 10.769 1.00 88.00 301 THR A CA 1
ATOM 2403 C C . THR A 1 301 ? -20.299 -0.951 12.113 1.00 88.00 301 THR A C 1
ATOM 2405 O O . THR A 1 301 ? -20.810 -0.609 13.178 1.00 88.00 301 THR A O 1
ATOM 2408 N N . THR A 1 302 ? -19.141 -1.614 12.079 1.00 91.56 302 THR A N 1
ATOM 2409 C CA . THR A 1 302 ? -18.386 -1.978 13.284 1.00 91.56 302 THR A CA 1
ATOM 2410 C C . THR A 1 302 ? -16.986 -1.391 13.218 1.00 91.56 302 THR A C 1
ATOM 2412 O O . THR A 1 302 ? -16.232 -1.708 12.299 1.00 91.56 302 THR A O 1
ATOM 2415 N N . LEU A 1 303 ? -16.620 -0.575 14.209 1.00 90.69 303 LEU A N 1
ATOM 2416 C CA . LEU A 1 303 ? -15.254 -0.077 14.379 1.00 90.69 303 LEU A CA 1
ATOM 2417 C C . LEU A 1 303 ? -14.618 -0.656 15.635 1.00 90.69 303 LEU A C 1
ATOM 2419 O O . LEU A 1 303 ? -15.234 -0.679 16.699 1.00 90.69 303 LEU A O 1
ATOM 2423 N N . ASN A 1 304 ? -13.372 -1.104 15.496 1.00 93.12 304 ASN A N 1
ATOM 2424 C CA . ASN A 1 304 ? -12.584 -1.680 16.578 1.00 93.12 304 ASN A CA 1
ATOM 2425 C C . ASN A 1 304 ? -11.551 -0.679 17.087 1.00 93.12 304 ASN A C 1
ATOM 2427 O O . ASN A 1 304 ? -10.920 0.014 16.288 1.00 93.12 304 ASN A O 1
ATOM 2431 N N . PHE A 1 305 ? -11.346 -0.671 18.401 1.00 94.06 305 PHE A N 1
ATOM 2432 C CA . PHE A 1 305 ? -10.387 0.189 19.087 1.00 94.06 305 PHE A CA 1
ATOM 2433 C C . PHE A 1 305 ? -9.598 -0.612 20.122 1.00 94.06 305 PHE A C 1
ATOM 2435 O O . PHE A 1 305 ? -10.111 -1.573 20.704 1.00 94.06 305 PHE A O 1
ATOM 2442 N N . LYS A 1 306 ? -8.351 -0.210 20.369 1.00 92.31 306 LYS A N 1
ATOM 2443 C CA . LYS A 1 306 ? -7.538 -0.725 21.477 1.00 92.31 306 LYS A CA 1
ATOM 2444 C C . LYS A 1 306 ? -7.733 0.174 22.696 1.00 92.31 306 LYS A C 1
ATOM 2446 O O . LYS A 1 306 ? -7.564 1.383 22.589 1.00 92.31 306 LYS A O 1
ATOM 2451 N N . LEU A 1 307 ? -8.098 -0.408 23.837 1.00 93.06 307 LEU A N 1
ATOM 2452 C CA . LEU A 1 307 ? -8.358 0.321 25.077 1.00 93.06 307 LEU A CA 1
ATOM 2453 C C . LEU A 1 307 ? -7.966 -0.509 26.308 1.00 93.06 307 LEU A C 1
ATOM 2455 O O . LEU A 1 307 ? -8.222 -1.714 26.369 1.00 93.06 307 LEU A O 1
ATOM 2459 N N . PHE A 1 308 ? -7.383 0.144 27.311 1.00 93.75 308 PHE A N 1
ATOM 2460 C CA . PHE A 1 308 ? -7.290 -0.408 28.662 1.00 93.75 308 PHE A CA 1
ATOM 2461 C C . PHE A 1 308 ? -8.644 -0.234 29.350 1.00 93.75 308 PHE A C 1
ATOM 2463 O O . PHE A 1 308 ? -9.021 0.872 29.722 1.00 93.75 308 PHE A O 1
ATOM 2470 N N . ILE A 1 309 ? -9.399 -1.324 29.458 1.00 94.62 309 ILE A N 1
ATOM 2471 C CA . ILE A 1 309 ? -10.761 -1.316 29.988 1.00 94.62 309 ILE A CA 1
ATOM 2472 C C . ILE A 1 309 ? -10.697 -1.137 31.506 1.00 94.62 309 ILE A C 1
ATOM 2474 O O . ILE A 1 309 ? -10.119 -1.975 32.201 1.00 94.62 309 ILE A O 1
ATOM 2478 N N . ASP A 1 310 ? -11.341 -0.090 32.012 1.00 92.81 310 ASP A N 1
ATOM 2479 C CA . ASP A 1 310 ? -11.536 0.177 33.438 1.00 92.81 310 ASP A CA 1
ATOM 2480 C C . ASP A 1 310 ? -12.972 -0.144 33.902 1.00 92.81 310 ASP A C 1
ATOM 2482 O O . ASP A 1 310 ? -13.814 -0.623 33.137 1.00 92.81 310 ASP A O 1
ATOM 2486 N N . GLU A 1 311 ? -13.268 0.100 35.181 1.00 94.56 311 GLU A N 1
ATOM 2487 C CA . GLU A 1 311 ? -14.594 -0.160 35.755 1.00 94.56 311 GLU A CA 1
ATOM 2488 C C . GLU A 1 311 ? -15.724 0.604 35.054 1.00 94.56 311 GLU A C 1
ATOM 2490 O O . GLU A 1 311 ? -16.830 0.075 34.914 1.00 94.56 311 GLU A O 1
ATOM 2495 N N . ASP A 1 312 ? -15.479 1.843 34.631 1.00 93.81 312 ASP A N 1
ATOM 2496 C CA . ASP A 1 312 ? -16.507 2.685 34.022 1.00 93.81 312 ASP A CA 1
ATOM 2497 C C . ASP A 1 312 ? -16.785 2.264 32.577 1.00 93.81 312 ASP A C 1
ATOM 2499 O O . ASP A 1 312 ? -17.948 2.199 32.164 1.00 93.81 312 ASP A O 1
ATOM 2503 N N . THR A 1 313 ? -15.754 1.823 31.859 1.00 95.00 313 THR A N 1
ATOM 2504 C CA . THR A 1 313 ? -15.879 1.169 30.554 1.00 95.00 313 THR A CA 1
ATOM 2505 C C . THR A 1 313 ? -16.655 -0.149 30.668 1.00 95.00 313 THR A C 1
ATOM 2507 O O . THR A 1 313 ? -17.551 -0.403 29.860 1.00 95.00 313 THR A O 1
ATOM 2510 N N . VAL A 1 314 ? -16.416 -0.961 31.711 1.00 97.00 314 VAL A N 1
ATOM 2511 C CA . VAL A 1 314 ? -17.215 -2.180 31.965 1.00 97.00 314 VAL A CA 1
ATOM 2512 C C . VAL A 1 314 ? -18.685 -1.846 32.213 1.00 97.00 314 VAL A C 1
ATOM 2514 O O . VAL A 1 314 ? -19.574 -2.481 31.643 1.00 97.00 314 VAL A O 1
ATOM 2517 N N . LYS A 1 315 ? -18.976 -0.816 33.018 1.00 96.00 315 LYS A N 1
ATOM 2518 C CA . LYS A 1 315 ? -20.356 -0.345 33.254 1.00 96.00 315 LYS A CA 1
ATOM 2519 C C . LYS A 1 315 ? -21.012 0.207 31.986 1.00 96.00 315 LYS A C 1
ATOM 2521 O O . LYS A 1 315 ? -22.246 0.282 31.934 1.00 96.00 315 LYS A O 1
ATOM 2526 N N . ALA A 1 316 ? -20.225 0.653 31.011 1.00 96.56 316 ALA A N 1
ATOM 2527 C CA . ALA A 1 316 ? -20.694 1.146 29.723 1.00 96.56 316 ALA A CA 1
ATOM 2528 C C . ALA A 1 316 ? -20.936 0.028 28.696 1.00 96.56 316 ALA A C 1
ATOM 2530 O O . ALA A 1 316 ? -21.638 0.257 27.712 1.00 96.56 316 ALA A O 1
ATOM 2531 N N . ASN A 1 317 ? -20.402 -1.178 28.913 1.00 97.62 317 ASN A N 1
ATOM 2532 C CA . ASN A 1 317 ? -20.547 -2.296 27.986 1.00 97.62 317 ASN A CA 1
ATOM 2533 C C . ASN A 1 317 ? -22.029 -2.625 27.724 1.00 97.62 317 ASN A C 1
ATOM 2535 O O . ASN A 1 317 ? -22.838 -2.733 28.648 1.00 97.62 317 ASN A O 1
ATOM 2539 N N . GLY A 1 318 ? -22.390 -2.773 26.450 1.00 97.38 318 GLY A N 1
ATOM 2540 C CA . GLY A 1 318 ? -23.763 -2.984 25.991 1.00 97.38 318 GLY A CA 1
ATOM 2541 C C . GLY A 1 318 ? -24.634 -1.723 25.935 1.00 97.38 318 GLY A C 1
ATOM 2542 O O . GLY A 1 318 ? -25.802 -1.825 25.563 1.00 97.38 318 GLY A O 1
ATOM 2543 N N . LYS A 1 319 ? -24.112 -0.540 26.286 1.00 97.81 319 LYS A N 1
ATOM 2544 C CA . LYS A 1 319 ? -24.830 0.740 26.161 1.00 97.81 319 LYS A CA 1
ATOM 2545 C C . LYS A 1 319 ? -24.464 1.459 24.868 1.00 97.81 319 LYS A C 1
ATOM 2547 O O . LYS A 1 319 ? -23.408 1.218 24.286 1.00 97.81 319 LYS A O 1
ATOM 2552 N N . THR A 1 320 ? -25.334 2.375 24.450 1.00 97.88 320 THR A N 1
ATOM 2553 C CA . THR A 1 320 ? -25.032 3.322 23.375 1.00 97.88 320 THR A CA 1
ATOM 2554 C C . THR A 1 320 ? -23.989 4.330 23.842 1.00 97.88 320 THR A C 1
ATOM 2556 O O . THR A 1 320 ? -24.139 4.941 24.904 1.00 97.88 320 THR A O 1
ATOM 2559 N N . VAL A 1 321 ? -22.953 4.507 23.032 1.00 98.00 321 VAL A N 1
ATOM 2560 C CA . VAL A 1 321 ? -21.823 5.400 23.277 1.00 98.00 321 VAL A CA 1
ATOM 2561 C C . VAL A 1 321 ? -21.502 6.214 22.029 1.00 98.00 321 VAL A C 1
ATOM 2563 O O . VAL A 1 321 ? -21.784 5.776 20.912 1.00 98.00 321 VAL A O 1
ATOM 2566 N N . ASN A 1 322 ? -20.874 7.372 22.228 1.00 97.25 322 ASN A N 1
ATOM 2567 C CA . ASN A 1 322 ? -20.259 8.156 21.159 1.00 97.25 322 ASN A CA 1
ATOM 2568 C C . ASN A 1 322 ? -18.742 8.033 21.297 1.00 97.25 322 ASN A C 1
ATOM 2570 O O . ASN A 1 322 ? -18.178 8.518 22.277 1.00 97.25 322 ASN A O 1
ATOM 2574 N N . ALA A 1 323 ? -18.092 7.376 20.345 1.00 96.69 323 ALA A N 1
ATOM 2575 C CA . ALA A 1 323 ? -16.641 7.285 20.297 1.00 96.69 323 ALA A CA 1
ATOM 2576 C C . ALA A 1 323 ? -16.087 8.383 19.391 1.00 96.69 323 ALA A C 1
ATOM 2578 O O . ALA A 1 323 ? -16.529 8.520 18.248 1.00 96.69 323 ALA A O 1
ATOM 2579 N N . PHE A 1 324 ? -15.114 9.129 19.903 1.00 95.50 324 PHE A N 1
ATOM 2580 C CA . PHE A 1 324 ? -14.352 10.129 19.166 1.00 95.50 324 PHE A CA 1
ATOM 2581 C C . PHE A 1 324 ? -12.965 9.571 18.886 1.00 95.50 324 PHE A C 1
ATOM 2583 O O . PHE A 1 324 ? -12.285 9.101 19.800 1.00 95.50 324 PHE A O 1
ATOM 2590 N N . TYR A 1 325 ? -12.549 9.578 17.627 1.00 93.50 325 TYR A N 1
ATOM 2591 C CA . TYR A 1 325 ? -11.334 8.899 17.202 1.00 93.50 325 TYR A CA 1
ATOM 2592 C C . TYR A 1 325 ? -10.666 9.605 16.028 1.00 93.50 325 TYR A C 1
ATOM 2594 O O . TYR A 1 325 ? -11.282 10.390 15.313 1.00 93.50 325 TYR A O 1
ATOM 2602 N N . ASN A 1 326 ? -9.398 9.297 15.799 1.00 86.94 326 ASN A N 1
ATOM 2603 C CA . ASN A 1 326 ? -8.720 9.596 14.543 1.00 86.94 326 ASN A CA 1
ATOM 2604 C C . ASN A 1 326 ? -8.230 8.298 13.898 1.00 86.94 326 ASN A C 1
ATOM 2606 O O . ASN A 1 326 ? -8.235 7.231 14.514 1.00 86.94 326 ASN A O 1
ATOM 2610 N N . ILE A 1 327 ? -7.857 8.391 12.627 1.00 80.12 327 ILE A N 1
ATOM 2611 C CA . ILE A 1 327 ? -7.282 7.277 11.880 1.00 80.12 327 ILE A CA 1
ATOM 2612 C C . ILE A 1 327 ? -5.799 7.572 11.718 1.00 80.12 327 ILE A C 1
ATOM 2614 O O . ILE A 1 327 ? -5.432 8.587 11.127 1.00 80.12 327 ILE A O 1
ATOM 2618 N N . ASN A 1 328 ? -4.961 6.682 12.237 1.00 78.31 328 ASN A N 1
ATOM 2619 C CA . ASN A 1 328 ? -3.514 6.789 12.133 1.00 78.31 328 ASN A CA 1
ATOM 2620 C C . ASN A 1 328 ? -2.985 5.694 11.211 1.00 78.31 328 ASN A C 1
ATOM 2622 O O . ASN A 1 328 ? -3.428 4.551 11.284 1.00 78.31 328 ASN A O 1
ATOM 2626 N N . ALA A 1 329 ? -2.008 6.032 10.374 1.00 79.44 329 ALA A N 1
ATOM 2627 C CA . ALA A 1 329 ? -1.225 5.028 9.668 1.00 79.44 329 ALA A CA 1
ATOM 2628 C C . ALA A 1 329 ? -0.153 4.475 10.614 1.00 79.44 329 ALA A C 1
ATOM 2630 O O . ALA A 1 329 ? 0.690 5.225 11.113 1.00 79.44 329 ALA A O 1
ATOM 2631 N N . VAL A 1 330 ? -0.186 3.169 10.855 1.00 83.06 330 VAL A N 1
ATOM 2632 C CA . VAL A 1 330 ? 0.852 2.439 11.578 1.00 83.06 330 VAL A CA 1
ATOM 2633 C C . VAL A 1 330 ? 1.758 1.785 10.550 1.00 83.06 330 VAL A C 1
ATOM 2635 O O . VAL A 1 330 ? 1.332 0.903 9.808 1.00 83.06 330 VAL A O 1
ATOM 2638 N N . ASN A 1 331 ? 3.009 2.240 10.502 1.00 89.38 331 ASN A N 1
ATOM 2639 C CA . ASN A 1 331 ? 3.996 1.724 9.565 1.00 89.38 331 ASN A CA 1
ATOM 2640 C C . ASN A 1 331 ? 4.962 0.792 10.293 1.00 89.38 331 ASN A C 1
ATOM 2642 O O . ASN A 1 331 ? 5.566 1.191 11.291 1.00 89.38 331 ASN A O 1
ATOM 2646 N N . THR A 1 332 ? 5.139 -0.422 9.781 1.00 93.06 332 THR A N 1
ATOM 2647 C CA . THR A 1 332 ? 6.019 -1.434 10.378 1.00 93.06 332 THR A CA 1
ATOM 2648 C C . THR A 1 332 ? 7.043 -1.886 9.356 1.00 93.06 332 THR A C 1
ATOM 2650 O O . THR A 1 332 ? 6.669 -2.409 8.313 1.00 93.06 332 THR A O 1
ATOM 2653 N N . ILE A 1 333 ? 8.329 -1.689 9.647 1.00 94.62 333 ILE A N 1
ATOM 2654 C CA . ILE A 1 333 ? 9.418 -2.141 8.780 1.00 94.62 333 ILE A CA 1
ATOM 2655 C C . ILE A 1 333 ? 9.484 -3.661 8.787 1.00 94.62 333 ILE A C 1
ATOM 2657 O O . ILE A 1 333 ? 9.534 -4.295 9.842 1.00 94.62 333 ILE A O 1
ATOM 2661 N N . THR A 1 334 ? 9.565 -4.217 7.590 1.00 93.00 334 THR A N 1
ATOM 2662 C CA . THR A 1 334 ? 9.752 -5.641 7.322 1.00 93.00 334 THR A CA 1
ATOM 2663 C C . THR A 1 334 ? 11.144 -5.942 6.778 1.00 93.00 334 THR A C 1
ATOM 2665 O O . THR A 1 334 ? 11.627 -7.060 6.930 1.00 93.00 334 THR A O 1
ATOM 2668 N N . ASN A 1 335 ? 11.824 -4.958 6.175 1.00 93.00 335 ASN A N 1
ATOM 2669 C CA . ASN A 1 335 ? 13.225 -5.072 5.778 1.00 93.00 335 ASN A CA 1
ATOM 2670 C C . ASN A 1 335 ? 13.880 -3.699 5.537 1.00 93.00 335 ASN A C 1
ATOM 2672 O O . ASN A 1 335 ? 13.218 -2.728 5.168 1.00 93.00 335 ASN A O 1
ATOM 2676 N N . ILE A 1 336 ? 15.207 -3.627 5.671 1.00 92.75 336 ILE A N 1
ATOM 2677 C CA . ILE A 1 336 ? 16.010 -2.450 5.310 1.0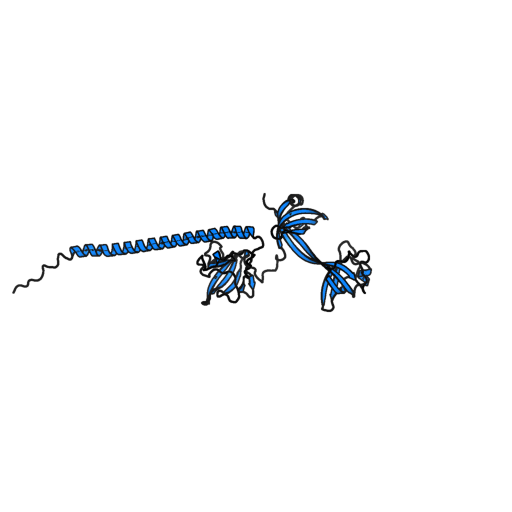0 92.75 336 ILE A CA 1
ATOM 2678 C C . ILE A 1 336 ? 17.193 -2.909 4.464 1.00 92.75 336 ILE A C 1
ATOM 2680 O O . ILE A 1 336 ? 17.980 -3.751 4.887 1.00 92.75 336 ILE A O 1
ATOM 2684 N N . VAL A 1 337 ? 17.353 -2.311 3.283 1.00 89.94 337 VAL A N 1
ATOM 2685 C CA . VAL A 1 337 ? 18.486 -2.575 2.390 1.00 89.94 337 VAL A CA 1
ATOM 2686 C C . VAL A 1 337 ? 19.341 -1.310 2.271 1.00 89.94 337 VAL A C 1
ATOM 2688 O O . VAL A 1 337 ? 18.932 -0.364 1.584 1.00 89.94 337 VAL A O 1
ATOM 2691 N N . PRO A 1 338 ? 20.516 -1.262 2.928 1.00 88.12 338 PRO A N 1
ATOM 2692 C CA . PRO A 1 338 ? 21.448 -0.144 2.817 1.00 88.12 338 PRO A CA 1
ATOM 2693 C C . PRO A 1 338 ? 21.972 0.024 1.390 1.00 88.12 338 PRO A C 1
ATOM 2695 O O . PRO A 1 338 ? 22.183 -0.956 0.670 1.00 88.12 338 PRO A O 1
ATOM 2698 N N . VAL A 1 339 ? 22.248 1.263 0.983 1.00 80.12 339 VAL A N 1
ATOM 2699 C CA . VAL A 1 339 ? 23.020 1.505 -0.242 1.00 80.12 339 VAL A CA 1
ATOM 2700 C C . VAL A 1 339 ? 24.483 1.156 0.033 1.00 80.12 339 VAL A C 1
ATOM 2702 O O . VAL A 1 339 ? 25.077 1.678 0.975 1.00 80.12 339 VAL A O 1
ATOM 2705 N N . ALA A 1 340 ? 25.067 0.273 -0.781 1.00 67.19 340 ALA A N 1
ATOM 2706 C CA . ALA A 1 340 ? 26.490 -0.046 -0.690 1.00 67.19 340 ALA A CA 1
ATOM 2707 C C . ALA A 1 340 ? 27.331 1.237 -0.835 1.00 67.19 340 ALA A C 1
ATOM 2709 O O . ALA A 1 340 ? 27.103 2.019 -1.761 1.00 67.19 340 ALA A O 1
ATOM 2710 N N . LYS A 1 341 ? 28.264 1.448 0.101 1.00 51.53 341 LYS A N 1
ATOM 2711 C CA . LYS A 1 341 ? 29.200 2.583 0.088 1.00 51.53 341 LYS A CA 1
ATOM 2712 C C . LYS A 1 341 ? 30.270 2.440 -0.984 1.00 51.53 341 LYS A C 1
ATOM 2714 O O . LYS A 1 341 ? 30.738 1.298 -1.200 1.00 51.53 341 LYS A O 1
#

Foldseek 3Di:
DDDDDDDDPDPPVVVVVVVVVVVVVVVVVVVVVVVVVVVVVVVVVVVVLVVVVVVVVVVQVVVCVVQPVLAWFWEADPQWTWTDFDLRGWDWWWKALDLDPPGDTQEIAGSDCVCAPPQVSPRNQGYYPIDDPPDQKIWGWDQADPFWTWIWIQGNVRDTGIIITGVVRYHYPPPPPDQNQKDKFKWQFADWADDPPPWIWTWTQTDNVSDTDIAIERQVLEPDDPVRVVVRNGFMKMFIKGKDKAWEFQFKDDPRHTPCVPVRDDDDPQWDKDKAAKAFQQDAQDDDFFTKIWGQHPVRDIHIYGHRRDPSNNVRHRHIMMTTTDIDIHMYTNYIGGDDD

Organism: NCBI:txid1627892

Secondary structure (DSSP, 8-state):
------SSSSSSHHHHHHHTTTHHHHHHHHHHHHHHHHHHHHHHHHHHHHHHHHHHHHHHHHHHHHHTT-BPPEEEETTEEEB---TTSB-EEEEESSSSTTSPEEEEEES-HHHHTT-TT--TT-EES-B-TT-S-EEEEEEE-SSEEEEEEE-TT--EEEEEEEGGGEEETT--SSSTTEEEEEEEEEEEEE-STTEEEEEEEETTT--EEEEEEEGGGTT--HHHHHHTTTSEEEEEEEEEEEEEEEEEEETTEESSGGGPPPP-TT-EEEEEEEES-SS---SSSPEEEEEE-TTS-EEEEEE---HHHHHHTTSEEEEEEEEEEEEEEEEEEEPP-

=== Feature glossary ===
Legend for the data blocks above and below:

— What the protein is —

Sequence gives the chain of amino acids in standard one-letter code (A=alanine, C=cysteine, …, Y=tyrosine), read N→C. It is the only feature that is directly encoded by the gene; all structural features are derived from the folded form of this sequence.

The annotation block draws on four external resources. InterPro: which protein families and domains the sequence belongs to. GO: standardized terms for what the protein does, what process it participates in, and where in the cell it acts. CATH: which structural fold it has in the CATH hierarchy. Organism: the species of origin.

— Where its atoms are —

Atomic coordinates in PDBx/mmCIF format — the same representation the Protein Data Bank distributes. Each line of the _atom_site loop places one backbone atom in Cartesian space (units: ångströms, origin: arbitrary).

Six rendered views show the 3D structure from the faces of a cube — i.e. along ±x, ±y, ±z. Rendering representation is drawn randomly per protein from cartoon (secondary-structure ribbons), sticks (backbone bonds), or molecular surface; coloring is either N→C rainbow (blue at the N-terminus through red at the C-terminus) or one color per chain.

— Local backbone conformation —

DSSP 8-state secondary structure assigns each residue one of H (α-helix), G (3₁₀-helix), I (π-helix), E (extended β-strand), B (isolated β-bridge), T (hydrogen-bonded turn), S (bend), or '-' (coil). The assignment is computed from backbone hydrogen-bond geometry via the Kabsch–Sander algorithm.

P-SEA three-state annotation labels each residue as helix, strand, or coil based purely on the geometry of the Cα trace. It serves as a fallback when the full backbone (and thus DSSP) is unavailable.

φ (phi) and ψ (psi) are the two rotatable backbone dihedrals per residue: φ is the C(i-1)–N–Cα–C torsion, ψ is the N–Cα–C–N(i+1) torsion, both in degrees on (−180°, 180°]. α-helical residues cluster near (−60°, −45°); β-strand residues near (−120°, +130°). A Ramachandran plot is simply a scatter of (φ, ψ) for every residue.

— Global shape and packing —

Radius of gyration (Rg) is the root-mean-square distance of Cα atoms from their centroid — a single number for overall size and compactness. A globular domain of N residues has Rg ≈ 2.2·N^0.38 Å; an extended or disordered chain has a much larger Rg. The Cα contact count is the number of residue pairs whose Cα atoms are within 8 Å and are more than four positions apart in sequence — a standard proxy for tertiary packing density. The bounding box is the smallest axis-aligned box enclosing all Cα atoms.

Accessible surface area quantifies burial. A residue with SASA near zero is packed into the hydrophobic core; one with SASA >100 Å² sits on the surface. Computed here via the Shrake–Rupley numerical algorithm with a 1.4 Å probe.

The contact map is a binary N×N matrix image: pixel (i, j) is dark where Cα_i and Cα_j are within 8 Å and |i−j|>4. Because the |i−j|>4 filter removes local helical contacts, off-diagonal stripes parallel to the main diagonal indicate parallel β-sheets; stripes perpendicular to it indicate antiparallel β-sheets. The Ramachandran plot scatters every residue's (φ, ψ) pair against the sterically allowed regions. The PAE heatmap renders the predicted-aligned-error matrix.

— Structural neighborhood —

A 3Di character summarizes, for each residue, the relative orientation of the Cα frame of its nearest spatial neighbor. Because it encodes fold topology rather than chemistry, 3Di alignments detect remote structural similarity that sequence alignment misses.

Structural nearest neighbors (via Foldseek easy-search vs the PDB). Reported per hit: target PDB id, E-value, and alignment TM-score. A TM-score above ~0.5 is the conventional threshold for 'same fold'.

— Confidence and disorder —

For AlphaFold models, the B-factor field carries pLDDT — the model's own estimate of local accuracy on a 0–100 scale. Regions with pLDDT<50 should be treated as essentially unmodeled; they often correspond to intrinsically disordered segments.

B-factor (Debye–Waller factor) reflects atomic displacement in the crystal lattice. It is an experimental observable (units Å²), not a prediction; low values mean the atom is pinned down, high values mean it moves or is heterogeneous across the crystal.

Predicted Aligned Error (PAE) is an AlphaFold confidence matrix: entry (i, j) is the expected error in the position of residue j, in ångströms, when the prediction is superimposed on the true structure at residue i. Low PAE within a block of residues means that block is internally rigid and well-predicted; high PAE between two blocks means their relative placement is uncertain even if each block individually is confident.